Protein AF-A0A1I2CMH6-F1 (afdb_monomer)

Foldseek 3Di:
DDDDDPDDPPPDLVVQVVQLLVQLLVQFCLPPVVPFLLVLCVLCDQVNLQLLCVLLVHHRDDPVRSVVCNVVSHDPDPSSVVLSVLSSLQSLCVHLVSLCVQLVHDSVVSVCVSRHVVDDDDPSSVQSSVQSSLLSSCVVSVFCADPSSARPFWWWKWWWAWKWAAQELPGDIDIDTDTRDTHTDGSVLRRQLVVCSVVSNSVSNQQSVQQCCFCVPVNGPTDDPRHGMDHSGTPHIHTHD

Secondary structure (DSSP, 8-state):
------------HHHHHHHHHHHHHHT---STTTTSHHHHHHHHHHHHHHHHHHHTTPPPPPHHHHHHHHHTT--SSHHHHHHHHHHHHHHHTTSHHHHHHHHTS-HHHHHHHHH-TTPPPPHHHHHHHHHHHHHHHHHHTT--B-TTSSBSSPPEEEEEEEEEEESSTTSPPEEEEEEEEEEEPPHHHHHHHHHHHHTT-HHHHHHHHHHHHHHHTS--S--BTTBEEEES--SEEEEE-

Sequence (241 aa):
MPQFRKEGVRKDPAVREAAMRDAVRNGVDVGTDYASVRAQLHRLGKDGVRAAAQAAGHTPPSDRTIRRWAQQNRIPHERVAEAAQRADRVTRLGGVEAAAQQAGRSPKTVRDWMSNLDRQMRGDAQSAMDSADTADRRSAAGIPVTSSGTPARGAVLFASGDVNVKGSSSSSAYERYRNVLGHSLDVGTTQRIVEAMEAGDEDAARTAAEEFLSTGYAECEGYGPDFGWHFESLDNFQLIW

Structure (mmCIF, N/CA/C/O backbone):
data_AF-A0A1I2CMH6-F1
#
_entry.id   AF-A0A1I2CMH6-F1
#
loop_
_atom_site.group_PDB
_atom_site.id
_atom_site.type_symbol
_atom_site.label_atom_id
_atom_site.label_alt_id
_atom_site.label_comp_id
_atom_site.label_asym_id
_atom_site.label_entity_id
_atom_site.label_seq_id
_atom_site.pdbx_PDB_ins_code
_atom_site.Cartn_x
_atom_site.Cartn_y
_atom_site.Cartn_z
_atom_site.occupancy
_atom_site.B_iso_or_equiv
_atom_site.auth_seq_id
_atom_site.auth_comp_id
_atom_site.auth_asym_id
_atom_site.auth_atom_id
_atom_site.pdbx_PDB_model_num
ATOM 1 N N . MET A 1 1 ? 38.685 -19.083 -18.880 1.00 32.12 1 MET A N 1
ATOM 2 C CA . MET A 1 1 ? 37.849 -20.299 -18.965 1.00 32.12 1 MET A CA 1
ATOM 3 C C . MET A 1 1 ? 36.390 -19.885 -18.820 1.00 32.12 1 MET A C 1
ATOM 5 O O . MET A 1 1 ? 36.008 -19.549 -17.706 1.00 32.12 1 MET A O 1
ATOM 9 N N . PRO A 1 2 ? 35.584 -19.822 -19.891 1.00 35.25 2 PRO A N 1
ATOM 10 C CA . PRO A 1 2 ? 34.152 -19.604 -19.742 1.00 35.25 2 PRO A CA 1
ATOM 11 C C . PRO A 1 2 ? 33.520 -20.918 -19.273 1.00 35.25 2 PRO A C 1
ATOM 13 O O . PRO A 1 2 ? 33.635 -21.943 -19.943 1.00 35.25 2 PRO A O 1
ATOM 16 N N . GLN A 1 3 ? 32.906 -20.907 -18.093 1.00 38.00 3 GLN A N 1
ATOM 17 C CA . GLN A 1 3 ? 32.128 -22.039 -17.607 1.00 38.00 3 GLN A CA 1
ATOM 18 C C . GLN A 1 3 ? 30.858 -22.151 -18.458 1.00 38.00 3 GLN A C 1
ATOM 20 O O . GLN A 1 3 ? 29.925 -21.367 -18.303 1.00 38.00 3 GLN A O 1
ATOM 25 N N . PHE A 1 4 ? 30.832 -23.123 -19.369 1.00 40.66 4 PHE A N 1
ATOM 26 C CA . PHE A 1 4 ? 29.601 -23.594 -19.993 1.00 40.66 4 PHE A CA 1
ATOM 27 C C . PHE A 1 4 ? 28.702 -24.163 -18.891 1.00 40.66 4 PHE A C 1
ATOM 29 O O . PHE A 1 4 ? 29.006 -25.206 -18.306 1.00 40.66 4 PHE A O 1
ATOM 36 N N . ARG A 1 5 ? 27.612 -23.465 -18.563 1.00 49.12 5 ARG A N 1
ATOM 37 C CA . ARG A 1 5 ? 26.559 -24.039 -17.723 1.00 49.12 5 ARG A CA 1
ATOM 38 C C . ARG A 1 5 ? 25.755 -25.012 -18.588 1.00 49.12 5 ARG A C 1
ATOM 40 O O . ARG A 1 5 ? 25.400 -24.684 -19.715 1.00 49.12 5 ARG A O 1
ATOM 47 N N . LYS A 1 6 ? 25.529 -26.214 -18.047 1.00 40.09 6 LYS A N 1
ATOM 48 C CA . LYS A 1 6 ? 24.709 -27.284 -18.633 1.00 40.09 6 LYS A CA 1
ATOM 49 C C . LYS A 1 6 ? 23.357 -26.728 -19.084 1.00 40.09 6 LYS A C 1
ATOM 51 O O . LYS A 1 6 ? 22.776 -25.933 -18.346 1.00 40.09 6 LYS A O 1
ATOM 56 N N . GLU A 1 7 ? 22.884 -27.179 -20.250 1.00 39.66 7 GLU A N 1
ATOM 57 C CA . GLU A 1 7 ? 21.521 -26.950 -20.741 1.00 39.66 7 GLU A CA 1
ATOM 58 C C . GLU A 1 7 ? 20.533 -27.085 -19.581 1.00 39.66 7 GLU A C 1
ATOM 60 O O . GLU A 1 7 ? 20.483 -28.112 -18.897 1.00 39.66 7 GLU A O 1
ATOM 65 N N . GLY A 1 8 ? 19.822 -25.993 -19.303 1.00 44.44 8 GLY A N 1
ATOM 66 C CA . GLY A 1 8 ? 18.857 -25.943 -18.222 1.00 44.44 8 GLY A CA 1
ATOM 67 C C . GLY A 1 8 ? 17.814 -27.026 -18.440 1.00 44.44 8 GLY A C 1
ATOM 68 O O . GLY A 1 8 ? 17.200 -27.099 -19.504 1.00 44.44 8 GLY A O 1
ATOM 69 N N . VAL A 1 9 ? 17.601 -27.861 -17.422 1.00 48.00 9 VAL A N 1
ATOM 70 C CA . VAL A 1 9 ? 16.377 -28.653 -17.299 1.00 48.00 9 VAL A CA 1
ATOM 71 C C . VAL A 1 9 ? 15.224 -27.694 -17.578 1.00 48.00 9 VAL A C 1
ATOM 73 O O . VAL A 1 9 ? 15.043 -26.741 -16.817 1.00 48.00 9 VAL A O 1
ATOM 76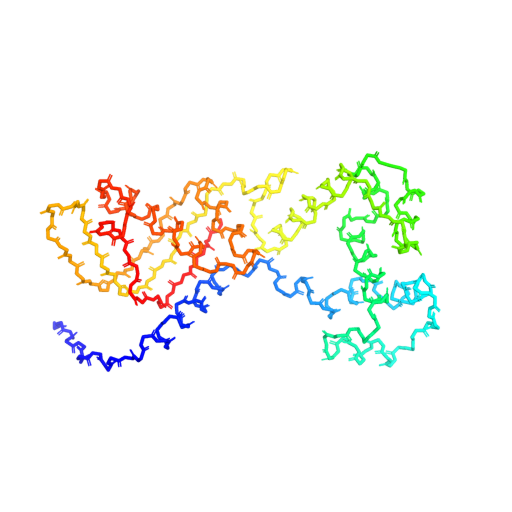 N N . ARG A 1 10 ? 14.508 -27.891 -18.694 1.00 52.12 10 ARG A N 1
ATOM 77 C CA . ARG A 1 10 ? 13.313 -27.114 -19.034 1.00 52.12 10 ARG A CA 1
ATOM 78 C C . ARG A 1 10 ? 12.319 -27.317 -17.896 1.00 52.12 10 ARG A C 1
ATOM 80 O O . ARG A 1 10 ? 11.619 -28.324 -17.853 1.00 52.12 10 ARG A O 1
ATOM 87 N N . LYS A 1 11 ? 12.334 -26.402 -16.926 1.00 58.81 11 LYS A N 1
ATOM 88 C CA . LYS A 1 11 ? 11.331 -26.348 -15.869 1.00 58.81 11 LYS A CA 1
ATOM 89 C C . LYS A 1 11 ? 9.982 -26.148 -16.547 1.00 58.81 11 LYS A C 1
ATOM 91 O O . LYS A 1 11 ? 9.892 -25.386 -17.511 1.00 58.81 11 LYS A O 1
ATOM 96 N N . ASP A 1 12 ? 8.978 -26.851 -16.040 1.00 79.56 12 ASP A N 1
ATOM 97 C CA . ASP A 1 12 ? 7.583 -26.682 -16.434 1.00 79.56 12 ASP A CA 1
ATOM 98 C C . ASP A 1 12 ? 7.244 -25.175 -16.498 1.00 79.56 12 ASP A C 1
ATOM 100 O O . ASP A 1 12 ? 7.575 -24.456 -15.544 1.00 79.56 12 ASP A O 1
ATOM 104 N N . PRO A 1 13 ? 6.653 -24.677 -17.602 1.00 78.12 13 PRO A N 1
ATOM 105 C CA . PRO A 1 13 ? 6.250 -23.279 -17.740 1.00 78.12 13 PRO A CA 1
ATOM 106 C C . PRO A 1 13 ? 5.491 -22.745 -16.521 1.00 78.12 13 PRO A C 1
ATOM 108 O O . PRO A 1 13 ? 5.798 -21.649 -16.058 1.00 78.12 13 PRO A O 1
ATOM 111 N N . ALA A 1 14 ? 4.601 -23.547 -15.928 1.00 81.88 14 ALA A N 1
ATOM 112 C CA . ALA A 1 14 ? 3.835 -23.147 -14.749 1.00 81.88 14 ALA A CA 1
ATOM 113 C C . ALA A 1 14 ? 4.728 -22.923 -13.515 1.00 81.88 14 ALA A C 1
ATOM 115 O O . ALA A 1 14 ? 4.502 -22.014 -12.718 1.00 81.88 14 ALA A O 1
ATOM 116 N N . VAL A 1 15 ? 5.786 -23.726 -13.366 1.00 80.50 15 VAL A N 1
ATOM 117 C CA . VAL A 1 15 ? 6.762 -23.583 -12.274 1.00 80.50 15 VAL A CA 1
ATOM 118 C C . VAL A 1 15 ? 7.644 -22.352 -12.485 1.00 80.50 15 VAL A C 1
ATOM 120 O O . VAL A 1 15 ? 8.011 -21.693 -11.513 1.00 80.50 15 VAL A O 1
ATOM 123 N N . ARG A 1 16 ? 7.988 -22.019 -13.738 1.00 79.81 16 ARG A N 1
ATOM 124 C CA . ARG A 1 16 ? 8.736 -20.788 -14.060 1.00 79.81 16 ARG A CA 1
ATOM 125 C C . ARG A 1 16 ? 7.894 -19.545 -13.786 1.00 79.81 16 ARG A C 1
ATOM 127 O O . ARG A 1 16 ? 8.393 -18.617 -13.160 1.00 79.81 16 ARG A O 1
ATOM 134 N N . GLU A 1 17 ? 6.629 -19.559 -14.199 1.00 82.31 17 GLU A N 1
ATOM 135 C CA . GLU A 1 17 ? 5.685 -18.464 -13.965 1.00 82.31 17 GLU A CA 1
ATOM 136 C C . GLU A 1 17 ? 5.470 -18.220 -12.465 1.00 82.31 17 GLU A C 1
ATOM 138 O O . GLU A 1 17 ? 5.575 -17.084 -12.007 1.00 82.31 17 GLU A O 1
ATOM 143 N N . ALA A 1 18 ? 5.269 -19.284 -11.678 1.00 83.69 18 ALA A N 1
ATOM 144 C CA . ALA A 1 18 ? 5.140 -19.183 -10.225 1.00 83.69 18 ALA A CA 1
ATOM 145 C C . ALA A 1 18 ? 6.406 -18.619 -9.555 1.00 83.69 18 ALA A C 1
ATOM 147 O O . ALA A 1 18 ? 6.312 -17.739 -8.705 1.00 83.69 18 ALA A O 1
ATOM 148 N N . ALA A 1 19 ? 7.594 -19.080 -9.962 1.00 83.19 19 ALA A N 1
ATOM 149 C CA . ALA A 1 19 ? 8.856 -18.575 -9.421 1.00 83.19 19 ALA A CA 1
ATOM 150 C C . ALA A 1 19 ? 9.095 -17.096 -9.766 1.00 83.19 19 ALA A C 1
ATOM 152 O O . ALA A 1 19 ? 9.589 -16.340 -8.933 1.00 83.19 19 ALA A O 1
ATOM 153 N N . MET A 1 20 ? 8.721 -16.679 -10.978 1.00 83.94 20 MET A N 1
ATOM 154 C CA . MET A 1 20 ? 8.815 -15.285 -11.403 1.00 83.94 20 MET A CA 1
ATOM 155 C C . MET A 1 20 ? 7.900 -14.383 -10.570 1.00 83.94 20 MET A C 1
ATOM 157 O O . MET A 1 20 ? 8.340 -13.345 -10.081 1.00 83.94 20 MET A O 1
ATOM 161 N N . ARG A 1 21 ? 6.656 -14.816 -10.364 1.00 84.25 21 ARG A N 1
ATOM 162 C CA . ARG A 1 21 ? 5.673 -14.174 -9.487 1.00 84.25 21 ARG A CA 1
ATOM 163 C C . ARG A 1 21 ? 6.197 -13.993 -8.057 1.00 84.25 21 ARG A C 1
ATOM 165 O O . ARG A 1 21 ? 6.246 -12.874 -7.546 1.00 84.25 21 ARG A O 1
ATOM 172 N N . ASP A 1 22 ? 6.735 -15.058 -7.464 1.00 84.25 22 ASP A N 1
ATOM 173 C CA . ASP A 1 22 ? 7.340 -15.005 -6.128 1.00 84.25 22 ASP A CA 1
ATOM 174 C C . ASP A 1 22 ? 8.559 -14.064 -6.057 1.00 84.25 22 ASP A C 1
ATOM 176 O O . ASP A 1 22 ? 8.741 -13.360 -5.061 1.00 84.25 22 ASP A O 1
ATOM 180 N N . ALA A 1 23 ? 9.405 -14.016 -7.092 1.00 81.50 23 ALA A N 1
ATOM 181 C CA . ALA A 1 23 ? 10.557 -13.113 -7.127 1.00 81.50 23 ALA A CA 1
ATOM 182 C C . ALA A 1 23 ? 10.129 -11.637 -7.144 1.00 81.50 23 ALA A C 1
ATOM 184 O O . ALA A 1 23 ? 10.691 -10.837 -6.396 1.00 81.50 23 ALA A O 1
A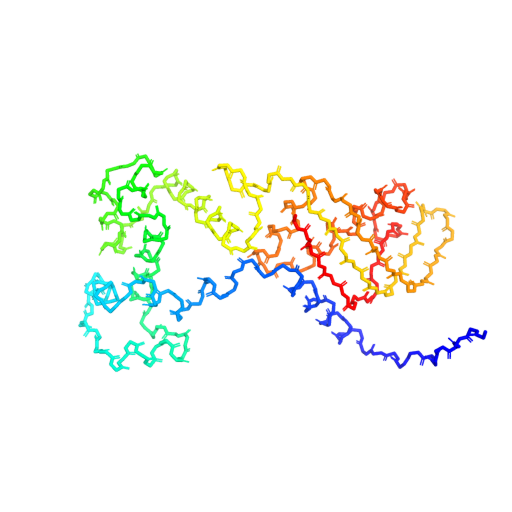TOM 185 N N . VAL A 1 24 ? 9.107 -11.292 -7.937 1.00 82.06 24 VAL A N 1
ATOM 186 C CA . VAL A 1 24 ? 8.511 -9.948 -7.947 1.00 82.06 24 VAL A CA 1
ATOM 187 C C . VAL A 1 24 ? 7.929 -9.618 -6.574 1.00 82.06 24 VAL A C 1
ATOM 189 O O . VAL A 1 24 ? 8.309 -8.598 -6.000 1.00 82.06 24 VAL A O 1
ATOM 192 N N . ARG A 1 25 ? 7.107 -10.519 -6.007 1.00 81.50 25 ARG A N 1
ATOM 193 C CA . ARG A 1 25 ? 6.471 -10.369 -4.684 1.00 81.50 25 ARG A CA 1
ATOM 194 C C . ARG A 1 25 ? 7.465 -9.983 -3.587 1.00 81.50 25 ARG A C 1
ATOM 196 O O . ARG A 1 25 ? 7.189 -9.104 -2.778 1.00 81.50 25 ARG A O 1
ATOM 203 N N . ASN A 1 26 ? 8.621 -10.638 -3.560 1.00 75.31 26 ASN A N 1
ATOM 204 C CA . ASN A 1 26 ? 9.636 -10.423 -2.527 1.00 75.31 26 ASN A CA 1
ATOM 205 C C . ASN A 1 26 ? 10.450 -9.129 -2.718 1.00 75.31 26 ASN A C 1
ATOM 207 O O . ASN A 1 26 ? 11.150 -8.711 -1.797 1.00 75.31 26 ASN A O 1
ATOM 211 N N . GLY A 1 27 ? 10.388 -8.503 -3.896 1.00 64.44 27 GLY A N 1
ATOM 212 C CA . GLY A 1 27 ? 11.212 -7.347 -4.254 1.00 64.44 27 GLY A CA 1
ATOM 213 C C . GLY A 1 27 ? 10.798 -6.021 -3.631 1.00 64.44 27 GLY A C 1
ATOM 214 O O . GLY A 1 27 ? 11.595 -5.080 -3.612 1.00 64.44 27 GLY A O 1
ATOM 215 N N . VAL A 1 28 ? 9.568 -5.953 -3.119 1.00 64.25 28 VAL A N 1
ATOM 216 C CA . VAL A 1 28 ? 9.033 -4.834 -2.341 1.00 64.25 28 VAL A CA 1
ATOM 217 C C . VAL A 1 28 ? 8.092 -5.417 -1.286 1.00 64.25 28 VAL A C 1
ATOM 219 O O . VAL A 1 28 ? 6.929 -5.687 -1.575 1.00 64.25 28 VAL A O 1
ATOM 222 N N . ASP A 1 29 ? 8.562 -5.619 -0.053 1.00 65.19 29 ASP A N 1
ATOM 223 C CA . ASP A 1 29 ? 7.649 -5.936 1.053 1.00 65.19 29 ASP A CA 1
ATOM 224 C C . ASP A 1 29 ? 6.931 -4.651 1.474 1.00 65.19 29 ASP A C 1
ATOM 226 O O . ASP A 1 29 ? 7.369 -3.923 2.363 1.00 65.19 29 ASP A O 1
ATOM 230 N N . VAL A 1 30 ? 5.818 -4.347 0.800 1.00 59.25 30 VAL A N 1
ATOM 231 C CA . VAL A 1 30 ? 4.994 -3.149 1.052 1.00 59.25 30 VAL A CA 1
ATOM 232 C C . VAL A 1 30 ? 4.205 -3.232 2.374 1.00 59.25 30 VAL A C 1
ATOM 234 O O . VAL A 1 30 ? 3.195 -2.552 2.564 1.00 59.25 30 VAL A O 1
ATOM 237 N N . GLY A 1 31 ? 4.645 -4.078 3.311 1.00 52.91 31 GLY A N 1
ATOM 238 C CA . GLY A 1 31 ? 4.050 -4.227 4.630 1.00 52.91 31 GLY A CA 1
ATOM 239 C C . GLY A 1 31 ? 3.037 -5.363 4.707 1.00 52.91 31 GLY A C 1
ATOM 240 O O . GLY A 1 31 ? 1.965 -5.198 5.295 1.00 52.91 31 GLY A O 1
ATOM 241 N N . THR A 1 32 ? 3.363 -6.543 4.179 1.00 56.69 32 THR A N 1
ATOM 242 C CA . THR A 1 32 ? 2.535 -7.741 4.421 1.00 56.69 32 THR A CA 1
ATOM 243 C C . THR A 1 32 ? 2.385 -8.017 5.927 1.00 56.69 32 THR A C 1
ATOM 245 O O . THR A 1 32 ? 1.278 -8.259 6.419 1.00 56.69 32 THR A O 1
ATOM 248 N N . ASP A 1 33 ? 3.461 -7.823 6.696 1.00 56.22 33 ASP A N 1
ATOM 249 C CA . ASP A 1 33 ? 3.445 -7.849 8.163 1.00 56.22 33 ASP A CA 1
ATOM 250 C C . ASP A 1 33 ? 2.626 -6.703 8.777 1.00 56.22 33 ASP A C 1
ATOM 252 O O . ASP A 1 33 ? 1.961 -6.890 9.803 1.00 56.22 33 ASP A O 1
ATOM 256 N N . TYR A 1 34 ? 2.607 -5.533 8.132 1.00 62.69 34 TYR A N 1
ATOM 257 C CA . TYR A 1 34 ? 1.842 -4.363 8.565 1.00 62.69 34 TYR A CA 1
ATOM 258 C C . TYR A 1 34 ? 0.325 -4.624 8.509 1.00 62.69 34 TYR A C 1
ATOM 260 O O . TYR A 1 34 ?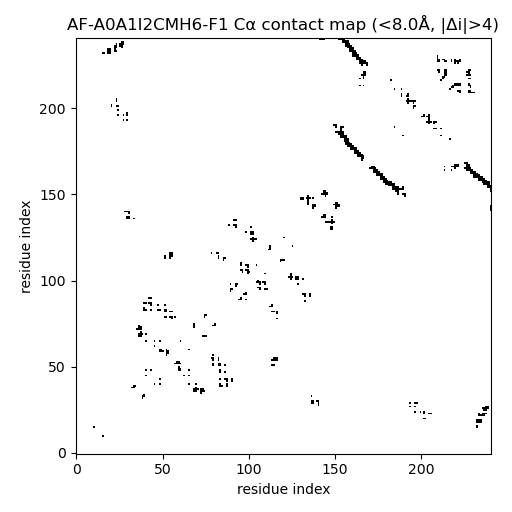 -0.406 -4.144 9.383 1.00 62.69 34 TYR A O 1
ATOM 268 N N . ALA A 1 35 ? -0.136 -5.438 7.553 1.00 67.75 35 ALA A N 1
ATOM 269 C CA . ALA A 1 35 ? -1.531 -5.858 7.396 1.00 67.75 35 ALA A CA 1
ATOM 270 C C . ALA A 1 35 ? -1.920 -7.103 8.222 1.00 67.75 35 ALA A C 1
ATOM 272 O O . ALA A 1 35 ? -3.098 -7.460 8.277 1.00 67.75 35 ALA A O 1
ATOM 273 N N . SER A 1 36 ? -0.964 -7.770 8.880 1.00 82.38 36 SER A N 1
ATOM 274 C CA . SER A 1 36 ? -1.254 -8.978 9.657 1.00 82.38 36 SER A CA 1
ATOM 275 C C . SER A 1 36 ? -2.178 -8.691 10.851 1.00 82.38 36 SER A C 1
ATOM 277 O O . SER A 1 36 ? -2.032 -7.690 11.560 1.00 82.38 36 SER A O 1
ATOM 279 N N . VAL A 1 37 ? -3.093 -9.622 11.146 1.00 87.25 37 VAL A N 1
ATOM 280 C CA . VAL A 1 37 ? -3.939 -9.570 12.352 1.00 87.25 37 VAL A CA 1
ATOM 281 C C . VAL A 1 37 ? -3.068 -9.507 13.604 1.00 87.25 37 VAL A C 1
ATOM 283 O O . VAL A 1 37 ? -3.393 -8.822 14.569 1.00 87.25 37 VAL A O 1
ATOM 286 N N . ARG A 1 38 ? -1.920 -10.186 13.610 1.00 90.44 38 ARG A N 1
ATOM 287 C CA . ARG A 1 38 ? -0.970 -10.101 14.719 1.00 90.44 38 ARG A CA 1
ATOM 288 C C . ARG A 1 38 ? -0.472 -8.670 14.953 1.00 90.44 38 ARG A C 1
ATOM 290 O O . ARG A 1 38 ? -0.507 -8.218 16.099 1.00 90.44 38 ARG A O 1
ATOM 297 N N . ALA A 1 39 ? -0.015 -7.974 13.912 1.00 87.06 39 ALA A N 1
ATOM 298 C CA . ALA A 1 39 ? 0.465 -6.596 14.027 1.00 87.06 39 ALA A CA 1
ATOM 299 C C . ALA A 1 39 ? -0.666 -5.635 14.419 1.00 87.06 39 ALA A C 1
ATOM 301 O O . ALA A 1 39 ? -0.485 -4.800 15.306 1.00 87.06 39 ALA A O 1
ATOM 302 N N . GLN A 1 40 ? -1.851 -5.824 13.836 1.00 90.31 40 GLN A N 1
ATOM 303 C CA . GLN A 1 40 ? -3.074 -5.098 14.177 1.00 90.31 40 GLN A CA 1
ATOM 304 C C . GLN A 1 40 ? -3.415 -5.217 15.672 1.00 90.31 40 GLN A C 1
ATOM 306 O O . GLN A 1 40 ? -3.585 -4.216 16.368 1.00 90.31 40 GLN A O 1
ATOM 311 N N . LEU A 1 41 ? -3.478 -6.444 16.201 1.00 92.38 41 LEU A N 1
ATOM 312 C CA . LEU A 1 41 ? -3.774 -6.690 17.616 1.00 92.38 41 LEU A CA 1
ATOM 313 C C . LEU A 1 41 ? -2.681 -6.126 18.537 1.00 92.38 41 LEU A C 1
ATOM 315 O O . LEU A 1 41 ? -2.983 -5.683 19.645 1.00 92.38 41 LEU A O 1
ATOM 319 N N . HIS A 1 42 ? -1.420 -6.138 18.094 1.00 91.81 42 HIS A N 1
ATOM 320 C CA . HIS A 1 42 ? -0.309 -5.557 18.845 1.00 91.81 42 HIS A CA 1
ATOM 321 C C . HIS A 1 42 ? -0.422 -4.029 18.946 1.00 91.81 42 HIS A C 1
ATOM 323 O O . HIS A 1 42 ? -0.309 -3.494 20.047 1.00 91.81 42 HIS A O 1
ATOM 329 N N . ARG A 1 43 ? -0.694 -3.333 17.833 1.00 91.25 43 ARG A N 1
ATOM 330 C CA . ARG A 1 43 ? -0.864 -1.867 17.796 1.00 91.25 43 ARG A CA 1
ATOM 331 C C . ARG A 1 43 ? -2.067 -1.388 18.600 1.00 91.25 43 ARG A C 1
ATOM 333 O O . ARG A 1 43 ? -1.958 -0.417 19.340 1.00 91.25 43 ARG A O 1
ATOM 340 N N . LEU A 1 44 ? -3.200 -2.079 18.483 1.00 92.00 44 LEU A N 1
ATOM 341 C CA . LEU A 1 44 ? -4.402 -1.758 19.256 1.00 92.00 44 LEU A CA 1
ATOM 342 C C . LEU A 1 44 ? -4.226 -1.974 20.761 1.00 92.00 44 LEU A C 1
ATOM 344 O O . LEU A 1 44 ? -4.898 -1.328 21.568 1.00 92.00 44 LEU A O 1
ATOM 348 N N . GLY A 1 45 ? -3.381 -2.933 21.139 1.00 94.38 45 GLY A N 1
ATOM 349 C CA . GLY A 1 45 ? -3.307 -3.425 22.503 1.00 94.38 45 GLY A CA 1
ATOM 350 C C . GLY A 1 45 ? -4.595 -4.130 22.949 1.00 94.38 45 GLY A C 1
ATOM 351 O O . GLY A 1 45 ? -5.604 -4.203 22.247 1.00 94.38 45 GLY A O 1
ATOM 352 N N . LYS A 1 46 ? -4.574 -4.680 24.165 1.00 94.69 46 LYS A N 1
ATOM 353 C CA . LYS A 1 46 ? -5.692 -5.485 24.689 1.00 94.69 46 LYS A CA 1
ATOM 354 C C . LYS A 1 46 ? -6.986 -4.681 24.808 1.00 94.69 46 LYS A C 1
ATOM 356 O O . LYS A 1 46 ? -8.051 -5.195 24.476 1.00 94.69 46 LYS A O 1
ATOM 361 N N . ASP A 1 47 ? -6.895 -3.438 25.268 1.00 94.62 47 ASP A N 1
ATOM 362 C CA . ASP A 1 47 ? -8.070 -2.602 25.514 1.00 94.62 47 ASP A CA 1
ATOM 363 C C . ASP A 1 47 ? -8.714 -2.123 24.213 1.00 94.62 47 ASP A C 1
ATOM 365 O O . ASP A 1 47 ? -9.937 -2.167 24.101 1.00 94.62 47 ASP A O 1
ATOM 369 N N . GLY A 1 48 ? -7.916 -1.796 23.190 1.00 93.38 48 GLY A N 1
ATOM 370 C CA . GLY A 1 48 ? -8.432 -1.485 21.856 1.00 93.38 48 GLY A CA 1
ATOM 371 C C . GLY A 1 48 ? -9.191 -2.663 21.241 1.00 93.38 48 GLY A C 1
ATOM 372 O O . GLY A 1 48 ? -10.288 -2.494 20.714 1.00 93.38 48 GLY A O 1
ATOM 373 N N . VAL A 1 49 ? -8.669 -3.885 21.390 1.00 95.12 49 VAL A N 1
ATOM 374 C CA . VAL A 1 49 ? -9.334 -5.106 20.900 1.00 95.12 49 VAL A CA 1
ATOM 375 C C . VAL A 1 49 ? -10.634 -5.390 21.660 1.00 95.12 49 VAL A C 1
ATOM 377 O O . VAL A 1 49 ? -11.629 -5.798 21.060 1.00 95.12 49 VAL A O 1
ATOM 380 N N . ARG A 1 50 ? -10.662 -5.154 22.977 1.00 96.31 50 ARG A N 1
ATOM 381 C CA . ARG A 1 50 ? -11.885 -5.285 23.786 1.00 96.31 50 ARG A CA 1
ATOM 382 C C . ARG A 1 50 ? -12.939 -4.254 23.390 1.00 96.31 50 ARG A C 1
ATOM 384 O O . ARG A 1 50 ? -14.099 -4.629 23.238 1.00 96.31 50 ARG A O 1
ATOM 391 N N . ALA A 1 51 ? -12.538 -3.003 23.170 1.00 93.50 51 ALA A N 1
ATOM 392 C CA . ALA A 1 51 ? -13.429 -1.945 22.705 1.00 93.50 51 ALA A CA 1
ATOM 393 C C . ALA A 1 51 ? -14.004 -2.258 21.312 1.00 93.50 51 ALA A C 1
ATOM 395 O O . ALA A 1 51 ? -15.202 -2.097 21.095 1.00 93.50 51 ALA A O 1
ATOM 396 N N . ALA A 1 52 ? -13.186 -2.787 20.397 1.00 94.00 52 ALA A N 1
ATOM 397 C CA . ALA A 1 52 ? -13.641 -3.235 19.081 1.00 94.00 52 ALA A CA 1
ATOM 398 C C . ALA A 1 52 ? -14.675 -4.371 19.174 1.00 94.00 52 ALA A C 1
ATOM 400 O O . ALA A 1 52 ? -15.693 -4.346 18.485 1.00 94.00 52 ALA A O 1
ATOM 401 N N . ALA A 1 53 ? -14.463 -5.346 20.065 1.00 94.81 53 ALA A N 1
ATOM 402 C CA . ALA A 1 53 ? -15.441 -6.407 20.296 1.00 94.81 53 ALA A CA 1
ATOM 403 C C . ALA A 1 53 ? -16.771 -5.864 20.848 1.00 94.81 53 ALA A C 1
ATOM 405 O O . ALA A 1 53 ? -17.831 -6.276 20.382 1.00 94.81 53 ALA A O 1
ATOM 406 N N . GLN A 1 54 ? -16.722 -4.906 21.780 1.00 93.94 54 GLN A N 1
ATOM 407 C CA . GLN A 1 54 ? -17.920 -4.252 22.321 1.00 93.94 54 GLN A CA 1
ATOM 408 C C . GLN A 1 54 ? -18.675 -3.454 21.256 1.00 93.94 54 GLN A C 1
ATOM 410 O O . GLN A 1 54 ? -19.894 -3.568 21.171 1.00 93.94 54 GLN A O 1
ATOM 415 N N . ALA A 1 55 ? -17.961 -2.693 20.423 1.00 90.62 55 ALA A N 1
ATOM 416 C CA . ALA A 1 55 ? -18.538 -1.968 19.291 1.00 90.62 55 ALA A CA 1
ATOM 417 C C . ALA A 1 55 ? -19.250 -2.906 18.304 1.00 90.62 55 ALA A C 1
ATOM 419 O O . ALA A 1 55 ? -20.311 -2.584 17.778 1.00 90.62 55 ALA A O 1
ATOM 420 N N . ALA A 1 56 ? -18.708 -4.107 18.106 1.00 92.56 56 ALA A N 1
ATOM 421 C CA . ALA A 1 56 ? -19.323 -5.147 17.290 1.00 92.56 56 ALA A CA 1
ATOM 422 C C . ALA A 1 56 ? -20.491 -5.888 17.981 1.00 92.56 56 ALA A C 1
ATOM 424 O O . ALA A 1 56 ? -21.027 -6.831 17.402 1.00 92.56 56 ALA A O 1
ATOM 425 N N . GLY A 1 57 ? -20.879 -5.510 19.206 1.00 92.06 57 GLY A N 1
ATOM 426 C CA . GLY A 1 57 ? -21.956 -6.155 19.968 1.00 92.06 57 GLY A CA 1
ATOM 427 C C . GLY A 1 57 ? -21.566 -7.484 20.625 1.00 92.06 57 GLY A C 1
ATOM 428 O O . GLY A 1 57 ? -22.438 -8.241 21.049 1.00 92.06 57 GLY A O 1
ATOM 429 N N . HIS A 1 58 ? -20.270 -7.787 20.719 1.00 93.00 58 HIS A N 1
ATOM 430 C CA . HIS A 1 58 ? -19.755 -9.015 21.318 1.00 93.00 58 HIS A CA 1
ATOM 431 C C . HIS A 1 58 ? -19.217 -8.796 22.736 1.00 93.00 58 HIS A C 1
ATOM 433 O O . HIS A 1 58 ? -18.758 -7.717 23.116 1.00 93.00 58 HIS A O 1
ATOM 439 N N . THR A 1 59 ? -19.215 -9.868 23.530 1.00 94.25 59 THR A N 1
ATOM 440 C CA . THR A 1 59 ? -18.539 -9.887 24.831 1.00 94.25 59 THR A CA 1
ATOM 441 C C . THR A 1 59 ? -17.029 -9.661 24.649 1.00 94.25 59 THR A C 1
ATOM 443 O O . THR A 1 59 ? -16.426 -10.309 23.787 1.00 94.25 59 THR A O 1
ATOM 446 N N . PRO A 1 60 ? -16.390 -8.797 25.464 1.00 95.31 60 PRO A N 1
ATOM 447 C CA . PRO A 1 60 ? -14.950 -8.571 25.398 1.00 95.31 60 PRO A CA 1
ATOM 448 C C . PRO A 1 60 ? -14.141 -9.878 25.491 1.00 95.31 60 PRO A C 1
ATOM 450 O O . PRO A 1 60 ? -14.352 -10.663 26.420 1.00 95.31 60 PRO A O 1
ATOM 453 N N . PRO A 1 61 ? -13.189 -10.127 24.573 1.00 95.50 61 PRO A N 1
ATOM 454 C CA . PRO A 1 61 ? -12.357 -11.318 24.618 1.00 95.50 61 PRO A CA 1
ATOM 455 C C . PRO A 1 61 ? -11.371 -11.276 25.791 1.00 95.50 61 PRO A C 1
ATOM 457 O O . PRO A 1 61 ? -10.850 -10.228 26.180 1.00 95.50 61 PRO A O 1
ATOM 460 N N . SER A 1 62 ? -11.056 -12.460 26.319 1.00 96.81 62 SER A N 1
ATOM 461 C CA . SER A 1 62 ? -10.001 -12.626 27.321 1.00 96.81 62 SER A CA 1
ATOM 462 C C . SER A 1 62 ? -8.601 -12.455 26.717 1.00 96.81 62 SER A C 1
ATOM 464 O O . SER A 1 62 ? -8.386 -12.684 25.525 1.00 96.81 62 SER A O 1
ATOM 466 N N . ASP A 1 63 ? -7.599 -12.195 27.558 1.00 96.81 63 ASP A N 1
ATOM 467 C CA . ASP A 1 63 ? -6.188 -12.122 27.144 1.00 96.81 63 ASP A CA 1
ATOM 468 C C . ASP A 1 63 ? -5.677 -13.402 26.478 1.00 96.81 63 ASP A C 1
ATOM 470 O O . ASP A 1 63 ? -4.763 -13.367 25.652 1.00 96.81 63 ASP A O 1
ATOM 474 N N . ARG A 1 64 ? -6.225 -14.559 26.866 1.00 97.19 64 ARG A N 1
ATOM 475 C CA . ARG A 1 64 ? -5.895 -15.844 26.241 1.00 97.19 64 ARG A CA 1
ATOM 476 C C . ARG A 1 64 ? -6.470 -15.919 24.829 1.00 97.19 64 ARG A C 1
ATOM 478 O O . ARG A 1 64 ? -5.797 -16.411 23.928 1.00 97.19 64 ARG A O 1
ATOM 485 N N . THR A 1 65 ? -7.687 -15.420 24.644 1.00 96.69 65 THR A N 1
ATOM 486 C CA . THR A 1 65 ? -8.365 -15.370 23.347 1.00 96.69 65 THR A CA 1
ATOM 487 C C . THR A 1 65 ? -7.624 -14.450 22.380 1.00 96.69 65 THR A C 1
ATOM 489 O O . THR A 1 65 ? -7.297 -14.884 21.281 1.00 96.69 65 THR A O 1
ATOM 492 N N . ILE A 1 66 ? -7.261 -13.237 22.814 1.00 95.88 66 ILE A N 1
ATOM 493 C CA . ILE A 1 66 ? -6.507 -12.276 21.990 1.00 95.88 66 ILE A CA 1
ATOM 494 C C . ILE A 1 66 ? -5.158 -12.871 21.559 1.00 95.88 66 ILE A C 1
ATOM 496 O O . ILE A 1 66 ? -4.797 -12.815 20.385 1.00 95.88 66 ILE A O 1
ATOM 500 N N . ARG A 1 67 ? -4.433 -13.520 22.483 1.00 95.81 67 ARG A N 1
ATOM 501 C CA . ARG A 1 67 ? -3.178 -14.219 22.157 1.00 95.81 67 ARG A CA 1
ATOM 502 C C . ARG A 1 67 ? -3.374 -15.330 21.128 1.00 95.81 67 ARG A C 1
ATOM 504 O O . ARG A 1 67 ? -2.567 -15.448 20.213 1.00 95.81 67 ARG A O 1
ATOM 511 N N . ARG A 1 68 ? -4.441 -16.125 21.256 1.00 96.75 68 ARG A N 1
ATOM 512 C CA . ARG A 1 68 ? -4.769 -17.176 20.282 1.00 96.75 68 ARG A CA 1
ATOM 513 C C . ARG A 1 68 ? -5.053 -16.585 18.900 1.00 96.75 68 ARG A C 1
ATOM 515 O O . ARG A 1 68 ? -4.544 -17.117 17.922 1.00 96.75 68 ARG A O 1
ATOM 522 N N . TRP A 1 69 ? -5.814 -15.495 18.815 1.00 96.12 69 TRP A N 1
ATOM 523 C CA . TRP A 1 69 ? -6.095 -14.820 17.542 1.00 96.12 69 TRP A CA 1
ATOM 524 C C . TRP A 1 69 ? -4.822 -14.298 16.875 1.00 96.12 69 TRP A C 1
ATOM 526 O O . TRP A 1 69 ? -4.639 -14.499 15.679 1.00 96.12 69 TRP A O 1
ATOM 536 N N . ALA A 1 70 ? -3.903 -13.715 17.650 1.00 93.62 70 ALA A N 1
ATOM 537 C CA . ALA A 1 70 ? -2.603 -13.277 17.146 1.00 93.62 70 ALA A CA 1
ATOM 538 C C . ALA A 1 70 ? -1.737 -14.449 16.647 1.00 93.62 70 ALA A C 1
ATOM 540 O O . ALA A 1 70 ? -1.098 -14.339 15.607 1.00 93.62 70 ALA A O 1
ATOM 541 N N . GLN A 1 71 ? -1.734 -15.584 17.357 1.00 92.94 71 GLN A N 1
ATOM 542 C CA . GLN A 1 71 ? -1.010 -16.796 16.941 1.00 92.94 71 GLN A CA 1
ATOM 543 C C . GLN A 1 71 ? -1.587 -17.420 15.668 1.00 92.94 71 GLN A C 1
ATOM 545 O O . GLN A 1 71 ? -0.840 -17.913 14.833 1.00 92.94 71 GLN A O 1
ATOM 550 N N . GLN A 1 72 ? -2.911 -17.402 15.527 1.00 92.81 72 GLN A N 1
ATOM 551 C CA . GLN A 1 72 ? -3.618 -17.914 14.351 1.00 92.81 72 GLN A CA 1
ATOM 552 C C . GLN A 1 72 ? -3.682 -16.895 13.207 1.00 92.81 72 GLN A C 1
ATOM 554 O O . GLN A 1 72 ? -4.246 -17.205 12.162 1.00 92.81 72 GLN A O 1
ATOM 559 N N . ASN A 1 73 ? -3.157 -15.683 13.425 1.00 91.69 73 ASN A N 1
ATOM 560 C CA . ASN A 1 73 ? -3.272 -14.535 12.534 1.00 91.69 73 ASN A CA 1
ATOM 561 C C . ASN A 1 73 ? -4.709 -14.317 12.014 1.00 91.69 73 ASN A C 1
ATOM 563 O O . ASN A 1 73 ? -4.924 -14.021 10.842 1.00 91.69 73 ASN A O 1
ATOM 567 N N . ARG A 1 74 ? -5.709 -14.512 12.887 1.00 93.38 74 ARG A N 1
ATOM 568 C CA . ARG A 1 74 ? -7.130 -14.501 12.516 1.00 93.38 74 ARG A CA 1
ATOM 569 C C . ARG A 1 74 ? -8.022 -14.077 13.679 1.00 93.38 74 ARG A C 1
ATOM 571 O O . ARG A 1 74 ? -7.947 -14.654 14.763 1.00 93.38 74 ARG A O 1
ATOM 578 N N . ILE A 1 75 ? -8.942 -13.150 13.411 1.00 92.69 75 ILE A N 1
ATOM 579 C CA . ILE A 1 75 ? -10.102 -12.867 14.267 1.00 92.69 75 ILE A CA 1
ATOM 580 C C . ILE A 1 75 ? -11.297 -13.664 13.706 1.00 92.69 75 ILE A C 1
ATOM 582 O O . ILE A 1 75 ? -11.676 -13.445 12.559 1.00 92.69 75 ILE A O 1
ATOM 586 N N . PRO A 1 76 ? -11.885 -14.619 14.453 1.00 91.31 76 PRO A N 1
ATOM 587 C CA . PRO A 1 76 ? -12.931 -15.500 13.922 1.00 91.31 76 PRO A CA 1
ATOM 588 C C . PRO A 1 76 ? -14.260 -14.810 13.598 1.00 91.31 76 PRO A C 1
ATOM 590 O O . PRO A 1 76 ? -14.996 -15.301 12.749 1.00 91.31 76 PRO A O 1
ATOM 593 N N . HIS A 1 77 ? -14.585 -13.720 14.297 1.00 92.50 77 HIS A N 1
ATOM 594 C CA . HIS A 1 77 ? -15.849 -13.003 14.136 1.00 92.50 77 HIS A CA 1
ATOM 595 C C . HIS A 1 77 ? -15.666 -11.822 13.187 1.00 92.50 77 HIS A C 1
ATOM 597 O O . HIS A 1 77 ? -14.928 -10.895 13.511 1.00 92.50 77 HIS A O 1
ATOM 603 N N . GLU A 1 78 ? -16.367 -11.836 12.056 1.00 90.19 78 GLU A N 1
ATOM 604 C CA . GLU A 1 78 ? -16.223 -10.839 10.988 1.00 90.19 78 GLU A CA 1
ATOM 605 C C . GLU A 1 78 ? -16.472 -9.407 11.476 1.00 90.19 78 GLU A C 1
ATOM 607 O O . GLU A 1 78 ? -15.606 -8.554 11.319 1.00 90.19 78 GLU A O 1
ATOM 612 N N . ARG A 1 79 ? -17.578 -9.158 12.194 1.00 91.69 79 ARG A N 1
ATOM 613 C CA . ARG A 1 79 ? -17.872 -7.822 12.750 1.00 91.69 79 ARG A CA 1
ATOM 614 C C . ARG A 1 79 ? -16.799 -7.338 13.733 1.00 91.69 79 ARG A C 1
ATOM 616 O O . ARG A 1 79 ? -16.494 -6.152 13.779 1.00 91.69 79 ARG A O 1
ATOM 623 N N . VAL A 1 80 ? -16.203 -8.245 14.514 1.00 94.00 80 VAL A N 1
ATOM 624 C CA . VAL A 1 80 ? -15.098 -7.902 15.431 1.00 94.00 80 VAL A CA 1
ATOM 625 C C . VAL A 1 80 ? -13.821 -7.613 14.646 1.00 94.00 80 VAL A C 1
ATOM 627 O O . VAL A 1 80 ? -13.092 -6.690 14.998 1.00 94.00 80 VAL A O 1
ATOM 630 N N . ALA A 1 81 ? -13.551 -8.385 13.591 1.00 91.69 81 ALA A N 1
ATOM 631 C CA . ALA A 1 81 ? -12.410 -8.170 12.711 1.00 91.69 81 ALA A CA 1
ATOM 632 C C . ALA A 1 81 ? -12.502 -6.802 12.023 1.00 91.69 81 ALA A C 1
ATOM 634 O O . ALA A 1 81 ? -11.537 -6.043 12.054 1.00 91.69 81 ALA A O 1
ATOM 635 N N . GLU A 1 82 ? -13.681 -6.455 11.505 1.00 90.31 82 GLU A N 1
ATOM 636 C CA . GLU A 1 82 ? -13.959 -5.159 10.889 1.00 90.31 82 GLU A CA 1
ATOM 637 C C . GLU A 1 82 ? -13.816 -4.007 11.896 1.00 90.31 82 GLU A C 1
ATOM 639 O O . GLU A 1 82 ? -13.100 -3.040 11.634 1.00 90.31 82 GLU A O 1
ATOM 644 N N . ALA A 1 83 ? -14.427 -4.115 13.083 1.00 92.25 83 ALA A N 1
ATOM 645 C CA . ALA A 1 83 ? -14.302 -3.095 14.128 1.00 92.25 83 ALA A CA 1
ATOM 646 C C . ALA A 1 83 ? -12.840 -2.894 14.552 1.00 92.25 83 ALA A C 1
ATOM 648 O O . ALA A 1 83 ? -12.371 -1.761 14.687 1.00 92.25 83 ALA A O 1
ATOM 649 N N . ALA A 1 84 ? -12.091 -3.988 14.711 1.00 92.50 84 ALA A N 1
ATOM 650 C CA . ALA A 1 84 ? -10.669 -3.926 15.007 1.00 92.50 84 ALA A CA 1
ATOM 651 C C . ALA A 1 84 ? -9.890 -3.301 13.843 1.00 92.50 84 ALA A C 1
ATOM 653 O O . ALA A 1 84 ? -8.913 -2.597 14.072 1.00 92.50 84 ALA A O 1
ATOM 654 N N . GLN A 1 85 ? -10.276 -3.542 12.588 1.00 89.38 85 GLN A N 1
ATOM 655 C CA . GLN A 1 85 ? -9.585 -2.984 11.423 1.00 89.38 85 GLN A CA 1
ATOM 656 C C . GLN A 1 85 ? -9.793 -1.473 11.344 1.00 89.38 85 GLN A C 1
ATOM 658 O O . GLN A 1 85 ? -8.827 -0.728 11.178 1.00 89.38 85 GLN A O 1
ATOM 663 N N . ARG A 1 86 ? -11.033 -1.008 11.544 1.00 89.81 86 ARG A N 1
ATOM 664 C CA . ARG A 1 86 ? -11.360 0.422 11.621 1.00 89.81 86 ARG A CA 1
ATOM 665 C C . ARG A 1 86 ? -10.605 1.100 12.766 1.00 89.81 86 ARG A C 1
ATOM 667 O O . ARG A 1 86 ? -10.056 2.183 12.578 1.00 89.81 86 ARG A O 1
ATOM 674 N N . ALA A 1 87 ? -10.548 0.457 13.932 1.00 91.38 87 ALA A N 1
ATOM 675 C CA . ALA A 1 87 ? -9.831 0.991 15.081 1.00 91.38 87 ALA A CA 1
ATOM 676 C C . ALA A 1 87 ? -8.315 1.067 14.840 1.00 91.38 87 ALA A C 1
ATOM 678 O O . ALA A 1 87 ? -7.714 2.105 15.104 1.00 91.38 87 ALA A O 1
ATOM 679 N N . ASP A 1 88 ? -7.705 0.007 14.299 1.00 90.44 88 ASP A N 1
ATOM 680 C CA . ASP A 1 88 ? -6.260 -0.039 14.039 1.00 90.44 88 ASP A CA 1
ATOM 681 C C . ASP A 1 88 ? -5.860 1.005 13.001 1.00 90.44 88 ASP A C 1
ATOM 683 O O . ASP A 1 88 ? -4.873 1.710 13.177 1.00 90.44 88 ASP A O 1
ATOM 687 N N . ARG A 1 89 ? -6.683 1.181 11.966 1.00 87.00 89 ARG A N 1
ATOM 688 C CA . ARG A 1 89 ? -6.502 2.232 10.968 1.00 87.00 89 ARG A CA 1
ATOM 689 C C . ARG A 1 89 ? -6.467 3.628 11.590 1.00 87.00 89 ARG A C 1
ATOM 691 O O . ARG A 1 89 ? -5.577 4.410 11.281 1.00 87.00 89 ARG A O 1
ATOM 698 N N . VAL A 1 90 ? -7.400 3.946 12.489 1.00 90.31 90 VAL A N 1
ATOM 699 C CA . VAL A 1 90 ? -7.393 5.240 13.193 1.00 90.31 90 VAL A CA 1
ATOM 700 C C . VAL A 1 90 ? -6.168 5.371 14.099 1.00 90.31 90 VAL A C 1
ATOM 702 O O . VAL A 1 90 ? -5.562 6.437 14.137 1.00 90.31 90 VAL A O 1
ATOM 705 N N . THR A 1 91 ? -5.767 4.305 14.796 1.00 90.50 91 THR A N 1
ATOM 706 C CA . THR A 1 91 ? -4.546 4.301 15.617 1.00 90.50 91 THR A CA 1
ATOM 707 C C . THR A 1 91 ? -3.294 4.575 14.780 1.00 90.50 91 THR A C 1
ATOM 709 O O . THR A 1 91 ? -2.460 5.376 15.195 1.00 90.50 91 THR A O 1
ATOM 712 N N . ARG A 1 92 ? -3.180 3.968 13.592 1.00 85.31 92 ARG A N 1
ATOM 713 C CA . ARG A 1 92 ? -2.053 4.159 12.660 1.00 85.31 92 ARG A CA 1
ATOM 714 C C . ARG A 1 92 ? -1.961 5.588 12.144 1.00 85.31 92 ARG A C 1
ATOM 716 O O . ARG A 1 92 ? -0.882 6.157 12.124 1.00 85.31 92 ARG A O 1
ATOM 723 N N . LEU A 1 93 ? -3.103 6.216 11.874 1.00 86.50 93 LEU A N 1
ATOM 724 C CA . LEU A 1 93 ? -3.176 7.627 11.487 1.00 86.50 93 LEU A CA 1
ATOM 725 C C . LEU A 1 93 ? -2.854 8.616 12.628 1.00 86.50 93 LEU A C 1
ATOM 727 O O . LEU A 1 93 ? -3.073 9.811 12.466 1.00 86.50 93 LEU A O 1
ATOM 731 N N . GLY A 1 94 ? -2.366 8.156 13.786 1.00 88.06 94 GLY A N 1
ATOM 732 C CA . GLY A 1 94 ? -2.049 9.011 14.936 1.00 88.06 94 GLY A CA 1
ATOM 733 C C . GLY A 1 94 ? -3.220 9.222 15.901 1.00 88.06 94 GLY A C 1
ATOM 734 O O . GLY A 1 94 ? -3.170 10.099 16.763 1.00 88.06 94 GLY A O 1
ATOM 735 N N . GLY A 1 95 ? -4.279 8.418 15.783 1.00 91.75 95 GLY A N 1
ATOM 736 C CA . GLY A 1 95 ? -5.454 8.456 16.646 1.00 91.75 95 GLY A CA 1
ATOM 737 C C . GLY A 1 95 ? -6.597 9.318 16.106 1.00 91.75 95 GLY A C 1
ATOM 738 O O . GLY A 1 95 ? -6.571 9.835 14.991 1.00 91.75 95 GLY A O 1
ATOM 739 N N . VAL A 1 96 ? -7.648 9.458 16.919 1.00 93.69 96 VAL A N 1
ATOM 740 C CA . VAL A 1 96 ? -8.935 10.045 16.499 1.00 93.69 96 VAL A CA 1
ATOM 741 C C . VAL A 1 96 ? -8.798 11.483 15.995 1.00 93.69 96 VAL A C 1
ATOM 743 O O . VAL A 1 96 ? -9.436 11.831 15.008 1.00 93.69 96 VAL A O 1
ATOM 746 N N . GLU A 1 97 ? -8.002 12.318 16.664 1.00 94.50 97 GLU A N 1
ATOM 747 C CA . GLU A 1 97 ? -7.852 13.736 16.304 1.00 94.50 97 GLU A CA 1
ATOM 748 C C . GLU A 1 97 ? -7.149 13.899 14.949 1.00 94.50 97 GLU A C 1
ATOM 750 O O . GLU A 1 97 ? -7.642 14.607 14.073 1.00 94.50 97 GLU A O 1
ATOM 755 N N . ALA A 1 98 ? -6.050 13.174 14.737 1.00 90.75 98 ALA A N 1
ATOM 756 C CA . ALA A 1 98 ? -5.310 13.200 13.479 1.00 90.75 98 ALA A CA 1
ATOM 757 C C . ALA A 1 98 ? -6.133 12.605 12.323 1.00 90.75 98 ALA A C 1
ATOM 759 O O . ALA A 1 98 ? -6.234 13.209 11.255 1.00 90.75 98 ALA A O 1
ATOM 760 N N . ALA A 1 99 ? -6.830 11.486 12.556 1.00 90.81 99 ALA A N 1
ATOM 761 C CA . ALA A 1 99 ? -7.752 10.916 11.576 1.00 90.81 99 ALA A CA 1
ATOM 762 C C . ALA A 1 99 ? -8.907 11.875 11.232 1.00 90.81 99 ALA A C 1
ATOM 764 O O . ALA A 1 99 ? -9.325 11.958 10.078 1.00 90.81 99 ALA A O 1
ATOM 765 N N . ALA A 1 100 ? -9.416 12.628 12.212 1.00 92.75 100 ALA A N 1
ATOM 766 C CA . ALA A 1 100 ? -10.460 13.625 11.995 1.00 92.75 100 ALA A CA 1
ATOM 767 C C . ALA A 1 100 ? -9.960 14.799 11.145 1.00 92.75 100 ALA A C 1
ATOM 769 O O . ALA A 1 100 ? -10.656 15.214 10.216 1.00 92.75 100 ALA A O 1
ATOM 770 N N . GLN A 1 101 ? -8.743 15.281 11.411 1.00 91.38 101 GLN A N 1
ATOM 771 C CA . GLN A 1 101 ? -8.088 16.305 10.601 1.00 91.38 101 GLN A CA 1
ATOM 772 C C . GLN A 1 101 ? -7.897 15.830 9.155 1.00 91.38 101 GLN A C 1
ATOM 774 O O . GLN A 1 101 ? -8.286 16.539 8.229 1.00 91.38 101 GLN A O 1
ATOM 779 N N . GLN A 1 102 ? -7.386 14.611 8.964 1.00 88.06 102 GLN A N 1
ATOM 780 C CA . GLN A 1 102 ? -7.154 14.026 7.642 1.00 88.06 102 GLN A CA 1
ATOM 781 C C . GLN A 1 102 ? -8.454 13.835 6.851 1.00 88.06 102 GLN A C 1
ATOM 783 O O . GLN A 1 102 ? -8.517 14.124 5.659 1.00 88.06 102 GLN A O 1
ATOM 788 N N . ALA A 1 103 ? -9.514 13.373 7.516 1.00 88.62 103 ALA A N 1
ATOM 789 C CA . ALA A 1 103 ? -10.820 13.161 6.899 1.00 88.62 103 ALA A CA 1
ATOM 790 C C . ALA A 1 103 ? -11.623 14.462 6.696 1.00 88.62 103 ALA A C 1
ATOM 792 O O . ALA A 1 103 ? -12.703 14.424 6.100 1.00 88.62 103 ALA A O 1
ATOM 793 N N . GLY A 1 104 ? -11.170 15.599 7.241 1.00 89.81 104 GLY A N 1
ATOM 794 C CA . GLY A 1 104 ? -11.941 16.843 7.266 1.00 89.81 104 GLY A CA 1
ATOM 795 C C . GLY A 1 104 ? -13.267 16.687 8.022 1.00 89.81 104 GLY A C 1
ATOM 796 O O . GLY A 1 104 ? -14.326 17.102 7.539 1.00 89.81 104 GLY A O 1
ATOM 797 N N . ARG A 1 105 ? -13.242 16.006 9.174 1.00 94.50 105 ARG A N 1
ATOM 798 C CA . ARG A 1 105 ? -14.417 15.695 10.008 1.00 94.50 105 ARG A CA 1
ATOM 799 C C . ARG A 1 105 ? -14.168 16.004 11.477 1.00 94.50 105 ARG A C 1
ATOM 801 O O . ARG A 1 105 ? -13.076 16.365 11.886 1.00 94.50 105 ARG A O 1
ATOM 808 N N . SER A 1 106 ? -15.217 15.853 12.287 1.00 94.81 106 SER A N 1
ATOM 809 C CA . SER A 1 106 ? -15.092 15.968 13.739 1.00 94.81 106 SER A CA 1
ATOM 810 C C . SER A 1 106 ? -14.559 14.668 14.366 1.00 94.81 106 SER A C 1
ATOM 812 O O . SER A 1 106 ? -14.924 13.579 13.906 1.00 94.81 106 SER A O 1
ATOM 814 N N . PRO A 1 107 ? -13.816 14.741 15.486 1.00 95.19 107 PRO A N 1
ATOM 815 C CA . PRO A 1 107 ? -13.412 13.568 16.269 1.00 95.19 107 PRO A CA 1
ATOM 816 C C . PRO A 1 107 ? -14.591 12.677 16.673 1.00 95.19 107 PRO A C 1
ATOM 818 O O . PRO A 1 107 ? -14.488 11.454 16.702 1.00 95.19 107 PRO A O 1
ATOM 821 N N . LYS A 1 108 ? -15.757 13.282 16.944 1.00 94.19 108 LYS A N 1
ATOM 822 C CA . LYS A 1 108 ? -16.994 12.550 17.243 1.00 94.19 108 LYS A CA 1
ATOM 823 C C . LYS A 1 108 ? -17.441 11.685 16.065 1.00 94.19 108 LYS A C 1
ATOM 825 O O . LYS A 1 108 ? -17.835 10.546 16.280 1.00 94.19 108 LYS A O 1
ATOM 830 N N . THR A 1 109 ? -17.369 12.213 14.844 1.00 93.12 109 THR A N 1
ATOM 831 C CA . THR A 1 109 ? -17.700 11.475 13.618 1.00 93.12 109 THR A CA 1
ATOM 832 C C . THR A 1 109 ? -16.769 10.282 13.425 1.00 93.12 109 THR A C 1
ATOM 834 O O . THR A 1 109 ? -17.245 9.194 13.128 1.00 93.12 109 THR A O 1
ATOM 837 N N . VAL A 1 110 ? -15.467 10.462 13.656 1.00 92.31 110 VAL A N 1
ATOM 838 C CA . VAL A 1 110 ? -14.490 9.368 13.553 1.00 92.31 110 VAL A CA 1
ATOM 839 C C . VAL A 1 110 ? -14.746 8.285 14.602 1.00 92.31 110 VAL A C 1
ATOM 841 O O . VAL A 1 110 ? -14.787 7.108 14.255 1.00 92.31 110 VAL A O 1
ATOM 844 N N . ARG A 1 111 ? -14.992 8.658 15.869 1.00 91.19 111 ARG A N 1
ATOM 845 C CA . ARG A 1 111 ? -15.360 7.682 16.915 1.00 91.19 111 ARG A CA 1
ATOM 846 C C . ARG A 1 111 ? -16.620 6.913 16.545 1.00 91.19 111 ARG A C 1
ATOM 848 O O . ARG A 1 111 ? -16.652 5.702 16.711 1.00 91.19 111 ARG A O 1
ATOM 855 N N . ASP A 1 112 ? -17.621 7.606 16.012 1.00 90.88 112 ASP A N 1
ATOM 856 C CA . ASP A 1 112 ? -18.858 6.976 15.564 1.00 90.88 112 ASP A CA 1
ATOM 857 C C . ASP A 1 112 ? -18.613 5.982 14.420 1.00 90.88 112 ASP A C 1
ATOM 859 O O . ASP A 1 112 ? -19.143 4.883 14.465 1.00 90.88 112 ASP A O 1
ATOM 863 N N . TRP A 1 113 ? -17.735 6.280 13.457 1.00 89.25 113 TRP A N 1
ATOM 864 C CA . TRP A 1 113 ? -17.337 5.309 12.426 1.00 89.25 113 TRP A CA 1
ATOM 865 C C . TRP A 1 113 ? -16.598 4.087 12.974 1.00 89.25 113 TRP A C 1
ATOM 867 O O . TRP A 1 113 ? -16.755 2.990 12.435 1.00 89.25 113 TRP A O 1
ATOM 877 N N . MET A 1 114 ? -15.796 4.258 14.027 1.00 88.31 114 MET A N 1
ATOM 878 C CA . MET A 1 114 ? -15.132 3.139 14.703 1.00 88.31 114 MET A CA 1
ATOM 879 C C . MET A 1 114 ? -16.134 2.264 15.466 1.00 88.31 114 MET A C 1
ATOM 881 O O . MET A 1 114 ? -15.988 1.045 15.472 1.00 88.31 114 MET A O 1
ATOM 885 N N . SER A 1 115 ? -17.128 2.873 16.124 1.00 84.88 115 SER A N 1
ATOM 886 C CA . SER A 1 115 ? -18.053 2.161 17.014 1.00 84.88 115 SER A CA 1
ATOM 887 C C . SER A 1 115 ? -19.338 1.672 16.345 1.00 84.88 115 SER A C 1
ATOM 889 O O . SER A 1 115 ? -19.954 0.734 16.836 1.00 84.88 115 SER A O 1
ATOM 891 N N . ASN A 1 116 ? -19.768 2.311 15.257 1.00 87.12 116 ASN A N 1
ATOM 892 C CA . ASN A 1 116 ? -21.009 2.019 14.550 1.00 87.12 116 ASN A CA 1
ATOM 893 C C . ASN A 1 116 ? -20.700 1.433 13.168 1.00 8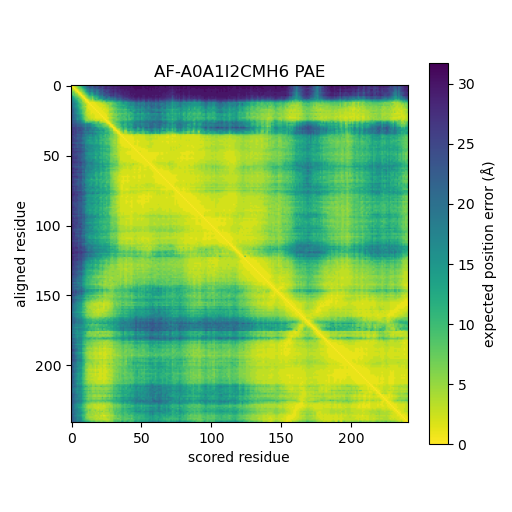7.12 116 ASN A C 1
ATOM 895 O O . ASN A 1 116 ? -20.491 2.155 12.191 1.00 87.12 116 ASN A O 1
ATOM 899 N N . LEU A 1 117 ? -20.670 0.101 13.101 1.00 83.75 117 LEU A N 1
ATOM 900 C CA . LEU A 1 117 ? -20.332 -0.638 11.882 1.00 83.75 117 LEU A CA 1
ATOM 901 C C . LEU A 1 117 ? -21.332 -0.406 10.743 1.00 83.75 117 LEU A C 1
ATOM 903 O O . LEU A 1 117 ? -20.934 -0.414 9.580 1.00 83.75 117 LEU A O 1
ATOM 907 N N . ASP A 1 118 ? -22.591 -0.110 11.070 1.00 85.12 118 ASP A N 1
ATOM 908 C CA . ASP A 1 118 ? -23.644 0.137 10.081 1.00 85.12 118 ASP A CA 1
ATOM 909 C C . ASP A 1 118 ? -23.510 1.528 9.433 1.00 85.12 118 ASP A C 1
ATOM 911 O O . ASP A 1 118 ? -24.114 1.813 8.396 1.00 85.12 118 ASP A O 1
ATOM 915 N N . ARG A 1 119 ? -22.692 2.416 10.018 1.00 83.00 119 ARG A N 1
ATOM 916 C CA . ARG A 1 119 ? -22.400 3.727 9.445 1.00 83.00 119 ARG A CA 1
ATOM 917 C C . ARG A 1 119 ? -21.170 3.650 8.549 1.00 83.00 119 ARG A C 1
ATOM 919 O O . ARG A 1 119 ? -20.058 3.383 9.004 1.00 83.00 119 ARG A O 1
ATOM 926 N N . GLN A 1 120 ? -21.377 3.960 7.276 1.00 77.56 120 GLN A N 1
ATOM 927 C CA . GLN A 1 120 ? -20.299 4.075 6.301 1.00 77.56 120 GLN A CA 1
ATOM 928 C C . GLN A 1 120 ? -19.671 5.472 6.323 1.00 77.56 120 GLN A C 1
ATOM 930 O O . GLN A 1 120 ? -20.332 6.486 6.593 1.00 77.56 120 GLN A O 1
ATOM 935 N N . MET A 1 121 ? -18.373 5.524 6.028 1.00 84.25 121 MET A N 1
ATOM 936 C CA . MET A 1 121 ? -17.686 6.778 5.748 1.00 84.25 121 MET A CA 1
ATOM 937 C C . MET A 1 121 ? -18.228 7.360 4.441 1.00 84.25 121 MET A C 1
ATOM 939 O O . MET A 1 121 ? -18.572 6.635 3.509 1.00 84.25 121 MET A O 1
ATOM 943 N N . ARG A 1 122 ? -18.329 8.689 4.367 1.00 86.62 122 ARG A N 1
ATOM 944 C CA . ARG A 1 122 ? -18.645 9.348 3.092 1.00 86.62 122 ARG A CA 1
ATOM 945 C C . ARG A 1 122 ? -17.460 9.189 2.142 1.00 86.62 122 ARG A C 1
ATOM 947 O O . ARG A 1 122 ? -16.328 9.168 2.613 1.00 86.62 122 ARG A O 1
ATOM 954 N N . GLY A 1 123 ? -17.729 9.114 0.837 1.00 87.19 123 GLY A N 1
ATOM 955 C CA . GLY A 1 123 ? -16.716 8.796 -0.176 1.00 87.19 123 GLY A CA 1
ATOM 956 C C . GLY A 1 123 ? -15.463 9.672 -0.104 1.00 87.19 123 GLY A C 1
ATOM 957 O O . GLY A 1 123 ? -14.361 9.147 -0.129 1.00 87.19 123 GLY A O 1
ATOM 958 N N . ASP A 1 124 ? -15.616 10.980 0.101 1.00 86.44 124 ASP A N 1
ATOM 959 C CA . ASP A 1 124 ? -14.492 11.913 0.238 1.00 86.44 124 ASP A CA 1
ATOM 960 C C . ASP A 1 124 ? -13.606 11.616 1.461 1.00 86.44 124 ASP A C 1
ATOM 962 O O . ASP A 1 124 ? -12.383 11.572 1.357 1.00 86.44 124 ASP A O 1
ATOM 966 N N . ALA A 1 125 ? -14.221 11.362 2.617 1.00 85.88 125 ALA A N 1
ATOM 967 C CA . ALA A 1 125 ? -13.501 11.016 3.838 1.00 85.88 125 ALA A CA 1
ATOM 968 C C . ALA A 1 125 ? -12.867 9.621 3.768 1.00 85.88 125 ALA A C 1
ATOM 970 O O . ALA A 1 125 ? -11.757 9.432 4.260 1.00 85.88 125 ALA A O 1
ATOM 971 N N . GLN A 1 126 ? -13.561 8.665 3.145 1.00 85.75 126 GLN A N 1
ATOM 972 C CA . GLN A 1 126 ? -13.046 7.323 2.892 1.00 85.75 126 GLN A CA 1
ATOM 973 C C . GLN A 1 126 ? -11.778 7.403 2.033 1.00 85.75 126 GLN A C 1
ATOM 975 O O . GLN A 1 126 ? -10.730 6.927 2.460 1.00 85.75 126 GLN A O 1
ATOM 980 N N . SER A 1 127 ? -11.840 8.107 0.896 1.00 84.31 127 SER A N 1
ATOM 981 C CA . SER A 1 127 ? -10.686 8.324 0.020 1.00 84.31 127 SER A CA 1
ATOM 982 C C . SER A 1 127 ? -9.540 9.036 0.737 1.00 84.31 127 SER A C 1
ATOM 984 O O . SER A 1 127 ? -8.400 8.595 0.642 1.00 84.31 127 SER A O 1
ATOM 986 N N . ALA A 1 128 ? -9.820 10.091 1.510 1.00 84.75 128 ALA A N 1
ATOM 987 C CA . ALA A 1 128 ? -8.786 10.812 2.255 1.00 84.75 128 ALA A CA 1
ATOM 988 C C . ALA A 1 128 ? -8.074 9.921 3.284 1.00 84.75 128 ALA A C 1
ATOM 990 O O . ALA A 1 128 ? -6.848 9.967 3.418 1.00 84.75 128 ALA A O 1
ATOM 991 N N . MET A 1 129 ? -8.831 9.080 3.993 1.00 84.44 129 MET A N 1
ATOM 992 C CA . MET A 1 129 ? -8.244 8.106 4.898 1.00 84.44 129 MET A CA 1
ATOM 993 C C . MET A 1 129 ? -7.494 7.006 4.133 1.00 84.44 129 MET A C 1
ATOM 995 O O . MET A 1 129 ? -6.561 6.439 4.696 1.00 84.44 129 MET A O 1
ATOM 999 N N . ASP A 1 130 ? -7.937 6.587 2.937 1.00 83.19 130 ASP A N 1
ATOM 1000 C CA . ASP A 1 130 ? -7.334 5.464 2.183 1.00 83.19 130 ASP A CA 1
ATOM 1001 C C . ASP A 1 130 ? -5.970 5.890 1.635 1.00 83.19 130 ASP A C 1
ATOM 1003 O O . ASP A 1 130 ? -4.990 5.149 1.748 1.00 83.19 130 ASP A O 1
ATOM 1007 N N . SER A 1 131 ? -5.879 7.132 1.154 1.00 82.31 131 SER A N 1
ATOM 1008 C CA . SER A 1 131 ? -4.617 7.752 0.756 1.00 82.31 131 SER A CA 1
ATOM 1009 C C . SER A 1 131 ? -3.652 7.880 1.933 1.00 82.31 131 SER A C 1
ATOM 1011 O O . SER A 1 131 ? -2.477 7.551 1.797 1.00 82.31 131 SER A O 1
ATOM 1013 N N . ALA A 1 132 ? -4.137 8.310 3.102 1.00 82.75 132 ALA A N 1
ATOM 1014 C CA . ALA A 1 132 ? -3.295 8.450 4.288 1.00 82.75 132 ALA A CA 1
ATOM 1015 C C . ALA A 1 132 ? -2.797 7.098 4.821 1.00 82.75 132 ALA A C 1
ATOM 1017 O O . ALA A 1 132 ? -1.635 6.972 5.191 1.00 82.75 132 ALA A O 1
ATOM 1018 N N . ASP A 1 133 ? -3.653 6.074 4.809 1.00 80.81 133 ASP A N 1
ATOM 1019 C CA . ASP A 1 133 ? -3.266 4.719 5.210 1.00 80.81 133 ASP A CA 1
ATOM 1020 C C . ASP A 1 133 ? -2.231 4.115 4.255 1.00 80.81 133 ASP A C 1
ATOM 1022 O O . ASP A 1 133 ? -1.268 3.481 4.677 1.00 80.81 133 ASP A O 1
ATOM 1026 N N . THR A 1 134 ? -2.402 4.347 2.954 1.00 80.31 134 THR A N 1
ATOM 1027 C CA . THR A 1 134 ? -1.429 3.943 1.934 1.00 80.31 134 THR A CA 1
ATOM 1028 C C . THR A 1 134 ? -0.097 4.664 2.115 1.00 80.31 134 THR A C 1
ATOM 1030 O O . THR A 1 134 ? 0.950 4.023 2.075 1.00 80.31 134 THR A O 1
ATOM 1033 N N . ALA A 1 135 ? -0.117 5.971 2.388 1.00 82.62 135 ALA A N 1
ATOM 1034 C CA . ALA A 1 135 ? 1.092 6.736 2.677 1.00 82.62 135 ALA A CA 1
ATOM 1035 C C . ALA A 1 135 ? 1.839 6.191 3.908 1.00 82.62 135 ALA A C 1
ATOM 1037 O O . ALA A 1 135 ? 3.056 6.020 3.850 1.00 82.62 135 ALA A O 1
ATOM 1038 N N . ASP A 1 136 ? 1.122 5.867 4.989 1.00 81.06 136 ASP A N 1
ATOM 1039 C CA . ASP A 1 136 ? 1.728 5.314 6.205 1.00 81.06 136 ASP A CA 1
ATOM 1040 C C . ASP A 1 136 ? 2.318 3.914 5.972 1.00 81.06 136 ASP A C 1
ATOM 1042 O O . ASP A 1 136 ? 3.456 3.656 6.364 1.00 81.06 136 ASP A O 1
ATOM 1046 N N . ARG A 1 137 ? 1.607 3.034 5.246 1.00 80.12 137 ARG A N 1
ATOM 1047 C CA . ARG A 1 137 ? 2.118 1.707 4.845 1.00 80.12 137 ARG A CA 1
ATOM 1048 C C . ARG A 1 137 ? 3.410 1.808 4.046 1.00 80.12 137 ARG A C 1
ATOM 1050 O O . ARG A 1 137 ? 4.396 1.153 4.381 1.00 80.12 137 ARG A O 1
ATOM 1057 N N . ARG A 1 138 ? 3.417 2.660 3.020 1.00 84.19 138 ARG A N 1
ATOM 1058 C CA . ARG A 1 138 ? 4.592 2.908 2.179 1.00 84.19 138 ARG A CA 1
ATOM 1059 C C . ARG A 1 138 ? 5.750 3.462 3.010 1.00 84.19 138 ARG A C 1
ATOM 1061 O O . ARG A 1 138 ? 6.859 2.940 2.928 1.00 84.19 138 ARG A O 1
ATOM 1068 N N . SER A 1 139 ? 5.489 4.441 3.878 1.00 82.69 139 SER A N 1
ATOM 1069 C CA . SER A 1 139 ? 6.508 4.993 4.777 1.00 82.69 139 SER A CA 1
ATOM 1070 C C . SER A 1 139 ? 7.073 3.939 5.736 1.00 82.69 139 SER A C 1
ATOM 1072 O O . SER A 1 139 ? 8.280 3.914 5.968 1.00 82.69 139 SER A O 1
ATOM 1074 N N . ALA A 1 140 ? 6.232 3.059 6.288 1.00 79.12 140 ALA A N 1
ATOM 1075 C CA . ALA A 1 140 ? 6.662 1.967 7.160 1.00 79.12 140 ALA A CA 1
ATOM 1076 C C . ALA A 1 140 ? 7.513 0.922 6.417 1.00 79.12 140 ALA A C 1
ATOM 1078 O O . ALA A 1 140 ? 8.424 0.347 7.010 1.00 79.12 140 ALA A O 1
ATOM 1079 N N . ALA A 1 141 ? 7.262 0.727 5.120 1.00 78.94 141 ALA A N 1
ATOM 1080 C CA . ALA A 1 141 ? 8.080 -0.089 4.222 1.00 78.94 141 ALA A CA 1
ATOM 1081 C C . ALA A 1 141 ? 9.374 0.617 3.754 1.00 78.94 141 ALA A C 1
ATOM 1083 O O . ALA A 1 141 ? 10.102 0.090 2.915 1.00 78.94 141 ALA A O 1
ATOM 1084 N N . GLY A 1 142 ? 9.678 1.814 4.274 1.00 83.19 142 GLY A N 1
ATOM 1085 C CA . GLY A 1 142 ? 10.867 2.585 3.904 1.00 83.19 142 GLY A CA 1
ATOM 1086 C C . GLY A 1 142 ? 10.774 3.264 2.535 1.00 83.19 142 GLY A C 1
ATOM 1087 O O . GLY A 1 142 ? 11.780 3.769 2.041 1.00 83.19 142 GLY A O 1
ATOM 1088 N N . ILE A 1 143 ? 9.583 3.301 1.931 1.00 87.62 143 ILE A N 1
ATOM 1089 C CA . ILE A 1 143 ? 9.343 3.978 0.658 1.00 87.62 143 ILE A CA 1
ATOM 1090 C C . ILE A 1 143 ? 9.242 5.488 0.923 1.00 87.62 143 ILE A C 1
ATOM 1092 O O . ILE A 1 143 ? 8.345 5.921 1.653 1.00 87.62 143 ILE A O 1
ATOM 1096 N N . PRO A 1 144 ? 10.111 6.323 0.330 1.00 88.12 144 PRO A N 1
ATOM 1097 C CA . PRO A 1 144 ? 9.991 7.767 0.419 1.00 88.12 144 PRO A CA 1
ATOM 1098 C C . PRO A 1 144 ? 8.726 8.206 -0.320 1.00 88.12 144 PRO A C 1
ATOM 1100 O O . PRO A 1 144 ? 8.626 8.044 -1.536 1.00 88.12 144 PRO A O 1
ATOM 1103 N N . VAL A 1 145 ? 7.770 8.782 0.407 1.00 88.62 145 VAL A N 1
ATOM 1104 C CA . VAL A 1 145 ? 6.490 9.246 -0.141 1.00 88.62 145 VAL A CA 1
ATOM 1105 C C . VAL A 1 145 ? 6.289 10.747 0.035 1.00 88.62 145 VAL A C 1
ATOM 1107 O O . VAL A 1 145 ? 6.809 11.372 0.958 1.00 88.62 145 VAL A O 1
ATOM 1110 N N . THR A 1 146 ? 5.525 11.334 -0.878 1.00 86.75 146 THR A N 1
ATOM 1111 C CA . THR A 1 146 ? 4.976 12.683 -0.751 1.00 86.75 146 THR A CA 1
ATOM 1112 C C . THR A 1 146 ? 3.847 12.703 0.284 1.00 86.75 146 THR A C 1
ATOM 1114 O O . THR A 1 146 ? 3.369 11.662 0.739 1.00 86.75 146 THR A O 1
ATOM 1117 N N . SER A 1 147 ? 3.343 13.893 0.617 1.00 73.31 147 SER A N 1
ATOM 1118 C CA . SER A 1 147 ? 2.161 14.038 1.478 1.00 73.31 147 SER A CA 1
ATOM 1119 C C . SER A 1 147 ? 0.888 13.410 0.895 1.00 73.31 147 SER A C 1
ATOM 1121 O O . SER A 1 147 ? -0.031 13.102 1.650 1.00 73.31 147 SER A O 1
ATOM 1123 N N . SER A 1 148 ? 0.821 13.192 -0.425 1.00 72.06 148 SER A N 1
ATOM 1124 C CA . SER A 1 148 ? -0.277 12.472 -1.081 1.00 72.06 148 SER A CA 1
ATOM 1125 C C . SER A 1 148 ? -0.077 10.953 -1.114 1.00 72.06 148 SER A C 1
ATOM 1127 O O . SER A 1 148 ? -0.914 10.248 -1.671 1.00 72.06 148 SER A O 1
ATOM 1129 N N . GLY A 1 149 ? 1.019 10.441 -0.546 1.00 77.50 149 GLY A N 1
ATOM 1130 C CA . GLY A 1 149 ? 1.330 9.013 -0.492 1.00 77.50 149 GLY A CA 1
ATOM 1131 C C . GLY A 1 149 ? 1.964 8.449 -1.761 1.00 77.50 149 GLY A C 1
ATOM 1132 O O . GLY A 1 149 ? 2.241 7.254 -1.811 1.00 77.50 149 GLY A O 1
ATOM 1133 N N . THR A 1 150 ? 2.219 9.265 -2.786 1.00 85.38 150 THR A N 1
ATOM 1134 C CA . THR A 1 150 ? 2.927 8.832 -4.003 1.00 85.38 150 THR A CA 1
ATOM 1135 C C . THR A 1 150 ? 4.433 8.758 -3.750 1.00 85.38 150 THR A C 1
ATOM 1137 O O . THR A 1 150 ? 4.923 9.528 -2.922 1.00 85.38 150 THR A O 1
ATOM 1140 N N . PRO A 1 151 ? 5.197 7.891 -4.440 1.00 88.94 151 PRO A N 1
ATOM 1141 C CA . PRO A 1 151 ? 6.654 7.893 -4.330 1.00 88.94 151 PRO A CA 1
ATOM 1142 C C . PRO A 1 151 ? 7.237 9.292 -4.582 1.00 88.94 151 PRO A C 1
ATOM 1144 O O . PRO A 1 151 ? 6.908 9.948 -5.569 1.00 88.94 151 PRO A O 1
ATOM 1147 N N . ALA A 1 152 ? 8.087 9.769 -3.673 1.00 90.00 152 ALA A N 1
ATOM 1148 C CA . ALA A 1 152 ? 8.698 11.096 -3.752 1.00 90.00 152 ALA A CA 1
ATOM 1149 C C . ALA A 1 152 ? 9.863 11.154 -4.751 1.00 90.00 152 ALA A C 1
ATOM 1151 O O . ALA A 1 152 ? 10.236 12.232 -5.213 1.00 90.00 152 ALA A O 1
ATOM 1152 N N . ARG A 1 153 ? 10.453 9.999 -5.069 1.00 91.62 153 ARG A N 1
ATOM 1153 C CA . ARG A 1 153 ? 11.522 9.838 -6.056 1.00 91.62 153 ARG A CA 1
ATOM 1154 C C . ARG A 1 153 ? 11.429 8.470 -6.721 1.00 91.62 153 ARG A C 1
ATOM 1156 O O . ARG A 1 153 ? 10.748 7.579 -6.215 1.00 91.62 153 ARG A O 1
ATOM 1163 N N . GLY A 1 154 ? 12.118 8.331 -7.848 1.00 92.06 154 GLY A N 1
ATOM 1164 C CA . GLY A 1 154 ? 12.276 7.047 -8.512 1.00 92.06 154 GLY A CA 1
ATOM 1165 C C . GLY A 1 154 ? 13.133 6.085 -7.692 1.00 92.06 154 GLY A C 1
ATOM 1166 O O . GLY A 1 154 ? 14.104 6.515 -7.065 1.00 92.06 154 GLY A O 1
ATOM 1167 N N . ALA A 1 155 ? 12.762 4.806 -7.689 1.00 93.00 155 ALA A N 1
ATOM 1168 C CA . ALA A 1 155 ? 13.566 3.747 -7.088 1.00 93.00 155 ALA A CA 1
ATOM 1169 C C . ALA A 1 155 ? 14.669 3.281 -8.047 1.00 93.00 155 ALA A C 1
ATOM 1171 O O . ALA A 1 155 ? 14.600 3.485 -9.257 1.00 93.00 155 ALA A O 1
ATOM 1172 N N . VAL A 1 156 ? 15.674 2.604 -7.513 1.00 93.50 156 VAL A N 1
ATOM 1173 C CA . VAL A 1 156 ? 16.695 1.906 -8.287 1.00 93.50 156 VAL A CA 1
ATOM 1174 C C . VAL A 1 156 ? 16.288 0.440 -8.426 1.00 93.50 156 VAL A C 1
ATOM 1176 O O . VAL A 1 156 ? 16.165 -0.271 -7.428 1.00 93.50 156 VAL A O 1
ATOM 1179 N N . LEU A 1 157 ? 16.093 -0.015 -9.664 1.00 93.25 157 LEU A N 1
ATOM 1180 C CA . LEU A 1 157 ? 15.747 -1.395 -9.989 1.00 93.25 157 LEU A CA 1
ATOM 1181 C C . LEU A 1 157 ? 17.002 -2.271 -10.073 1.00 93.25 157 LEU A C 1
ATOM 1183 O O . LEU A 1 157 ? 17.939 -1.989 -10.829 1.00 93.25 157 LEU A O 1
ATOM 1187 N N . PHE A 1 158 ? 16.966 -3.387 -9.350 1.00 93.00 158 PHE A N 1
ATOM 1188 C CA . PHE A 1 158 ? 17.875 -4.514 -9.509 1.00 93.00 158 PHE A CA 1
ATOM 1189 C C . PHE A 1 158 ? 17.072 -5.736 -9.929 1.00 93.00 158 PHE A C 1
ATOM 1191 O O . PHE A 1 158 ? 16.196 -6.188 -9.196 1.00 93.00 158 PHE A O 1
ATOM 1198 N N . ALA A 1 159 ? 17.381 -6.292 -11.094 1.00 92.81 159 ALA A N 1
ATOM 1199 C CA . ALA A 1 159 ? 16.704 -7.484 -11.587 1.00 92.81 159 ALA A CA 1
ATOM 1200 C C . ALA A 1 159 ? 17.687 -8.428 -12.271 1.00 92.81 159 ALA A C 1
ATOM 1202 O O . ALA A 1 159 ? 18.667 -7.989 -12.874 1.00 92.81 159 ALA A O 1
ATOM 1203 N N . SER A 1 160 ? 17.435 -9.729 -12.199 1.00 92.25 160 SER A N 1
ATOM 1204 C CA . SER A 1 160 ? 18.207 -10.703 -12.964 1.00 92.25 160 SER A CA 1
ATOM 1205 C C . SER A 1 160 ? 17.365 -11.885 -13.402 1.00 92.25 160 SER A C 1
ATOM 1207 O O . SER A 1 160 ? 16.475 -12.309 -12.669 1.00 92.25 160 SER A O 1
ATOM 1209 N N . GLY A 1 161 ? 17.674 -12.433 -14.573 1.00 92.25 161 GLY A N 1
ATOM 1210 C CA . GLY A 1 161 ? 16.964 -13.579 -15.128 1.00 92.25 161 GLY A CA 1
ATOM 1211 C C . GLY A 1 161 ? 17.270 -13.806 -16.604 1.00 92.25 161 GLY A C 1
ATOM 1212 O O . GLY A 1 161 ? 18.067 -13.077 -17.206 1.00 92.25 161 GLY A O 1
ATOM 1213 N N . ASP A 1 162 ? 16.645 -14.827 -17.185 1.00 92.06 162 ASP A N 1
ATOM 1214 C CA . ASP A 1 162 ? 16.665 -15.051 -18.629 1.00 92.06 162 ASP A CA 1
ATOM 1215 C C . ASP A 1 162 ? 15.740 -14.045 -19.302 1.00 92.06 162 ASP A C 1
ATOM 1217 O O . ASP A 1 162 ? 14.581 -13.898 -18.909 1.00 92.06 162 ASP A O 1
ATOM 1221 N N . VAL A 1 163 ? 16.251 -13.353 -20.318 1.00 92.31 163 VAL A N 1
ATOM 1222 C CA . VAL A 1 163 ? 15.473 -12.359 -21.054 1.00 92.31 163 VAL A CA 1
ATOM 1223 C C . VAL A 1 163 ? 15.506 -12.624 -22.540 1.00 92.31 163 VAL A C 1
ATOM 1225 O O . VAL A 1 163 ? 16.523 -13.067 -23.081 1.00 92.31 163 VAL A O 1
ATOM 1228 N N . ASN A 1 164 ? 14.408 -12.263 -23.182 1.00 92.19 164 ASN A N 1
ATOM 1229 C CA . ASN A 1 164 ? 14.301 -12.110 -24.615 1.00 92.19 164 ASN A CA 1
ATOM 1230 C C . ASN A 1 164 ? 14.202 -10.616 -24.919 1.00 92.19 164 ASN A C 1
ATOM 1232 O O . ASN A 1 164 ? 13.337 -9.920 -24.385 1.00 92.19 164 ASN A O 1
ATOM 1236 N N . VAL A 1 165 ? 15.122 -10.109 -25.733 1.00 90.50 165 VAL A N 1
ATOM 1237 C CA . VAL A 1 165 ? 15.133 -8.702 -26.125 1.00 90.50 165 VAL A CA 1
ATOM 1238 C C . VAL A 1 165 ? 15.107 -8.603 -27.635 1.00 90.50 165 VAL A C 1
ATOM 1240 O O . VAL A 1 165 ? 15.962 -9.157 -28.332 1.00 90.50 165 VAL A O 1
ATOM 1243 N N . LYS A 1 166 ? 14.149 -7.834 -28.141 1.00 92.31 166 LYS A N 1
ATOM 1244 C CA . LYS A 1 166 ? 14.016 -7.557 -29.566 1.00 92.31 166 LYS A CA 1
ATOM 1245 C C . LYS A 1 166 ? 13.756 -6.069 -29.770 1.00 92.31 166 LYS A C 1
ATOM 1247 O O . LYS A 1 166 ? 12.705 -5.566 -29.396 1.00 92.31 166 LYS A O 1
ATOM 1252 N N . GLY A 1 167 ? 14.727 -5.366 -30.350 1.00 87.12 167 GLY A N 1
ATOM 1253 C CA . GLY A 1 167 ? 14.730 -3.898 -30.417 1.00 87.12 167 GLY A CA 1
ATOM 1254 C C . GLY A 1 167 ? 13.583 -3.291 -31.229 1.00 87.12 167 GLY A C 1
ATOM 1255 O O . GLY A 1 167 ? 13.098 -2.216 -30.902 1.00 87.12 167 GLY A O 1
ATOM 1256 N N . SER A 1 168 ? 13.131 -3.985 -32.269 1.00 86.75 168 SER A N 1
ATOM 1257 C CA . SER A 1 168 ? 12.045 -3.573 -33.162 1.00 86.75 168 SER A CA 1
ATOM 1258 C C . SER A 1 168 ? 11.346 -4.777 -33.787 1.00 86.75 168 SER A C 1
ATOM 1260 O O . SER A 1 168 ? 11.847 -5.908 -33.738 1.00 86.75 168 SER A O 1
ATOM 1262 N N . SER A 1 169 ? 10.221 -4.529 -34.459 1.00 81.62 169 SER A N 1
ATOM 1263 C CA . SER A 1 169 ? 9.480 -5.553 -35.211 1.00 81.62 169 SER A CA 1
ATOM 1264 C C . SER A 1 169 ? 10.327 -6.275 -36.274 1.00 81.62 169 SER A C 1
ATOM 1266 O O . SER A 1 169 ? 10.106 -7.463 -36.519 1.00 81.62 169 SER A O 1
ATOM 1268 N N . SER A 1 170 ? 11.321 -5.592 -36.853 1.00 80.88 170 SER A N 1
ATOM 1269 C CA . SER A 1 170 ? 12.199 -6.088 -37.923 1.00 80.88 170 SER A CA 1
ATOM 1270 C C . SER A 1 170 ? 13.570 -6.579 -37.443 1.00 80.88 170 SER A C 1
ATOM 1272 O O . SER A 1 170 ? 14.291 -7.219 -38.209 1.00 80.88 170 SER A O 1
ATOM 1274 N N . SER A 1 171 ? 13.943 -6.302 -36.191 1.00 82.81 171 SER A N 1
ATOM 1275 C CA . SER A 1 171 ? 15.212 -6.754 -35.615 1.00 82.81 171 SER A CA 1
ATOM 1276 C C . SER A 1 171 ? 15.187 -8.238 -35.230 1.00 82.81 171 SER A C 1
ATOM 1278 O O . SER A 1 171 ? 14.145 -8.795 -34.873 1.00 82.81 171 SER A O 1
ATOM 1280 N N . SER A 1 172 ? 16.353 -8.886 -35.264 1.00 82.69 172 SER A N 1
ATOM 1281 C CA . SER A 1 172 ? 16.520 -10.222 -34.691 1.00 82.69 172 SER A CA 1
ATOM 1282 C C . SER A 1 172 ? 16.402 -10.163 -33.169 1.00 82.69 172 SER A C 1
ATOM 1284 O O . SER A 1 172 ? 17.062 -9.336 -32.536 1.00 82.69 172 SER A O 1
ATOM 1286 N N . ALA A 1 173 ? 15.621 -11.072 -32.590 1.00 82.00 173 ALA A N 1
ATOM 1287 C CA . ALA A 1 173 ? 15.591 -11.271 -31.148 1.00 82.00 173 ALA A CA 1
ATOM 1288 C C . ALA A 1 173 ? 16.922 -11.856 -30.659 1.00 82.00 173 ALA A C 1
ATOM 1290 O O . ALA A 1 173 ? 17.577 -12.620 -31.377 1.00 82.00 173 ALA A O 1
ATOM 1291 N N . TYR A 1 174 ? 17.309 -11.521 -29.432 1.00 81.81 174 TYR A N 1
ATOM 1292 C CA . TYR A 1 174 ? 18.354 -12.246 -28.727 1.00 81.81 174 TYR A CA 1
ATOM 1293 C C . TYR A 1 174 ? 17.868 -12.676 -27.345 1.00 81.81 174 TYR A C 1
ATOM 1295 O O . TYR A 1 174 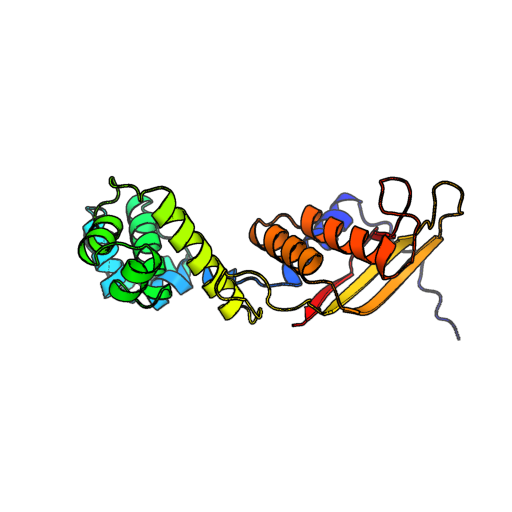? 17.242 -11.907 -26.618 1.00 81.81 174 TYR A O 1
ATOM 1303 N N . GLU A 1 175 ? 18.223 -13.901 -26.974 1.00 81.44 175 GLU A N 1
ATOM 1304 C CA . GLU A 1 175 ? 17.901 -14.498 -25.682 1.00 81.44 175 GLU A CA 1
ATOM 1305 C C . GLU A 1 175 ? 19.185 -14.653 -24.869 1.00 81.44 175 GLU A C 1
ATOM 1307 O O . GLU A 1 175 ? 20.181 -15.219 -25.337 1.00 81.44 175 GLU A O 1
ATOM 1312 N N . ARG A 1 176 ? 19.210 -14.102 -23.654 1.00 84.69 176 ARG A N 1
ATOM 1313 C CA . ARG A 1 176 ? 20.369 -14.227 -22.765 1.00 84.69 176 ARG A CA 1
ATOM 1314 C C . ARG A 1 176 ? 19.979 -13.980 -21.320 1.00 84.69 176 ARG A C 1
ATOM 1316 O O . ARG A 1 176 ? 19.156 -13.126 -21.033 1.00 84.69 176 ARG A O 1
ATOM 1323 N N . TYR A 1 177 ? 20.691 -14.615 -20.399 1.00 86.75 177 TYR A N 1
ATOM 1324 C CA . TYR A 1 177 ? 20.685 -14.190 -19.006 1.00 86.75 177 TYR A CA 1
ATOM 1325 C C . TYR A 1 177 ? 21.228 -12.757 -18.852 1.00 86.75 177 TYR A C 1
ATOM 1327 O O . TYR A 1 177 ? 22.331 -12.443 -19.327 1.00 86.75 177 TYR A O 1
ATOM 1335 N N . ARG A 1 178 ? 20.482 -11.885 -18.168 1.00 87.88 178 ARG A N 1
ATOM 1336 C CA . ARG A 1 178 ? 20.856 -10.489 -17.904 1.00 87.88 178 ARG A CA 1
ATOM 1337 C C . ARG A 1 178 ? 20.780 -10.161 -16.421 1.00 87.88 178 ARG A C 1
ATOM 1339 O O . ARG A 1 178 ? 19.919 -10.649 -15.702 1.00 87.88 178 ARG A O 1
ATOM 1346 N N . ASN A 1 179 ? 21.683 -9.275 -16.006 1.00 88.50 179 ASN A N 1
ATOM 1347 C CA . ASN A 1 179 ? 21.623 -8.586 -14.726 1.00 88.50 179 ASN A CA 1
ATOM 1348 C C . ASN A 1 179 ? 21.404 -7.100 -15.011 1.00 88.50 179 ASN A C 1
ATOM 1350 O O . ASN A 1 179 ? 22.282 -6.447 -15.578 1.00 88.50 179 ASN A O 1
ATOM 1354 N N . VAL A 1 180 ? 20.253 -6.577 -14.613 1.00 88.44 180 VAL A N 1
ATOM 1355 C CA . VAL A 1 180 ? 20.010 -5.142 -14.495 1.00 88.44 180 VAL A CA 1
ATOM 1356 C C . VAL A 1 180 ? 20.591 -4.722 -13.153 1.00 88.44 180 VAL A C 1
ATOM 1358 O O . VAL A 1 180 ? 20.033 -5.012 -12.094 1.00 88.44 180 VAL A O 1
ATOM 1361 N N . LEU A 1 181 ? 21.769 -4.106 -13.198 1.00 83.44 181 LEU A N 1
ATOM 1362 C CA . LEU A 1 181 ? 22.504 -3.692 -12.010 1.00 83.44 181 LEU A CA 1
ATOM 1363 C C . LEU A 1 181 ? 22.283 -2.203 -11.769 1.00 83.44 181 LEU A C 1
ATOM 1365 O O . LEU A 1 181 ? 23.051 -1.376 -12.251 1.00 83.44 181 LEU A O 1
ATOM 1369 N N . GLY A 1 182 ? 21.240 -1.888 -11.008 1.00 81.88 182 GLY A N 1
ATOM 1370 C CA . GLY A 1 182 ? 21.055 -0.569 -10.425 1.00 81.88 182 GLY A CA 1
ATOM 1371 C C . GLY A 1 182 ? 20.649 0.508 -11.424 1.00 81.88 182 GLY A C 1
ATOM 1372 O O . GLY A 1 182 ? 21.368 1.494 -11.575 1.00 81.88 182 GLY A O 1
ATOM 1373 N N . HIS A 1 183 ? 19.503 0.334 -12.090 1.00 90.56 183 HIS A N 1
ATOM 1374 C CA . HIS A 1 183 ? 18.979 1.340 -13.020 1.00 90.56 183 HIS A CA 1
ATOM 1375 C C . HIS A 1 183 ? 17.879 2.181 -12.373 1.00 90.56 183 HIS A C 1
ATOM 1377 O O . HIS A 1 183 ? 16.937 1.637 -11.797 1.00 90.56 183 HIS A O 1
ATOM 1383 N N . SER A 1 184 ? 18.004 3.505 -12.447 1.00 92.94 184 SER A N 1
ATOM 1384 C CA . SER A 1 184 ? 17.056 4.428 -11.816 1.00 92.94 184 SER A CA 1
ATOM 1385 C C . SER A 1 184 ? 15.766 4.516 -12.619 1.00 92.94 184 SER A C 1
ATOM 1387 O O . SER A 1 184 ? 15.775 4.958 -13.765 1.00 92.94 184 SER A O 1
ATOM 1389 N N . LEU A 1 185 ? 14.657 4.143 -11.992 1.00 93.62 185 LEU A N 1
ATOM 1390 C CA . LEU A 1 185 ? 13.315 4.314 -12.526 1.00 93.62 185 LEU A CA 1
ATOM 1391 C C . LEU A 1 185 ? 12.898 5.786 -12.462 1.00 93.62 185 LEU A C 1
ATOM 1393 O O . LEU A 1 185 ? 13.330 6.536 -11.586 1.00 93.62 185 LEU A O 1
ATOM 1397 N N . ASP A 1 186 ? 11.990 6.200 -13.341 1.00 92.88 186 ASP A N 1
ATOM 1398 C CA . ASP A 1 186 ? 11.242 7.437 -13.136 1.00 92.88 186 ASP A CA 1
ATOM 1399 C C . ASP A 1 186 ? 10.156 7.249 -12.054 1.00 92.88 186 ASP A C 1
ATOM 1401 O O . ASP A 1 186 ? 9.792 6.127 -11.678 1.00 92.88 186 ASP A O 1
ATOM 1405 N N . VAL A 1 187 ? 9.626 8.360 -11.531 1.00 92.75 187 VAL A N 1
ATOM 1406 C CA . VAL A 1 187 ? 8.601 8.343 -10.470 1.00 92.75 187 VAL A CA 1
ATOM 1407 C C . VAL A 1 187 ? 7.319 7.644 -10.932 1.00 92.75 187 VAL A C 1
ATOM 1409 O O . VAL A 1 187 ? 6.716 6.916 -10.147 1.00 92.75 187 VAL A O 1
ATOM 1412 N N . GLY A 1 188 ? 6.917 7.822 -12.193 1.00 92.62 188 GLY A N 1
ATOM 1413 C CA . GLY A 1 188 ? 5.697 7.231 -12.739 1.00 92.62 188 GLY A CA 1
ATOM 1414 C C . GLY A 1 188 ? 5.797 5.712 -12.846 1.00 92.62 188 GLY A C 1
ATOM 1415 O O . GLY A 1 188 ? 4.909 4.998 -12.386 1.00 92.62 188 GLY A O 1
ATOM 1416 N N . THR A 1 189 ? 6.903 5.192 -13.377 1.00 94.31 189 THR A N 1
ATOM 1417 C CA . THR A 1 189 ? 7.166 3.743 -13.399 1.00 94.31 189 THR A CA 1
ATOM 1418 C C . THR A 1 189 ? 7.276 3.171 -11.991 1.00 94.31 189 THR A C 1
ATOM 1420 O O . THR A 1 189 ? 6.660 2.149 -11.696 1.00 94.31 189 THR A O 1
ATOM 1423 N N . THR A 1 190 ? 7.987 3.859 -11.097 1.00 93.50 190 THR A N 1
ATOM 1424 C CA . THR A 1 190 ? 8.100 3.455 -9.689 1.00 93.50 190 THR A CA 1
ATOM 1425 C C . THR A 1 190 ? 6.725 3.338 -9.031 1.00 93.50 190 THR A C 1
ATOM 1427 O O . THR A 1 190 ? 6.437 2.341 -8.372 1.00 93.50 190 THR A O 1
ATOM 1430 N N . GLN A 1 191 ? 5.852 4.327 -9.245 1.00 92.25 191 GLN A N 1
ATOM 1431 C CA . GLN A 1 191 ? 4.491 4.322 -8.721 1.00 92.25 191 GLN A CA 1
ATOM 1432 C C . GLN A 1 191 ? 3.677 3.139 -9.254 1.00 92.25 191 GLN A C 1
ATOM 1434 O O . GLN A 1 191 ? 3.066 2.438 -8.453 1.00 92.25 191 GLN A O 1
ATOM 1439 N N . ARG A 1 192 ? 3.717 2.874 -10.566 1.00 94.06 192 ARG A N 1
ATOM 1440 C CA . ARG A 1 192 ? 3.000 1.740 -11.174 1.00 94.06 192 ARG A CA 1
ATOM 1441 C C . ARG A 1 192 ? 3.434 0.398 -10.590 1.00 94.06 192 ARG A C 1
ATOM 1443 O O . ARG A 1 192 ? 2.580 -0.429 -10.289 1.00 94.06 192 ARG A O 1
ATOM 1450 N N . ILE A 1 193 ? 4.740 0.195 -10.392 1.00 92.25 193 ILE A N 1
ATOM 1451 C CA . ILE A 1 193 ? 5.256 -1.039 -9.787 1.00 92.25 193 ILE A CA 1
ATOM 1452 C C . ILE A 1 193 ? 4.774 -1.161 -8.338 1.00 92.25 193 ILE A C 1
ATOM 1454 O O . ILE A 1 193 ? 4.248 -2.203 -7.966 1.00 92.25 193 ILE A O 1
ATOM 1458 N N . VAL A 1 194 ? 4.897 -0.105 -7.524 1.00 89.31 194 VAL A N 1
ATOM 1459 C CA . VAL A 1 194 ? 4.440 -0.136 -6.122 1.00 89.31 194 VAL A CA 1
ATOM 1460 C C . VAL A 1 194 ? 2.937 -0.402 -6.019 1.00 89.31 194 VAL A C 1
ATOM 1462 O O . VAL A 1 194 ? 2.528 -1.226 -5.210 1.00 89.31 194 VAL A O 1
ATOM 1465 N N . GLU A 1 195 ? 2.111 0.251 -6.836 1.00 88.50 195 GLU A N 1
ATOM 1466 C CA . GLU A 1 195 ? 0.653 0.062 -6.822 1.00 88.50 195 GLU A CA 1
ATOM 1467 C C . GLU A 1 195 ? 0.245 -1.354 -7.241 1.00 88.50 195 GLU A C 1
ATOM 1469 O O . GLU A 1 195 ? -0.598 -1.969 -6.588 1.00 88.50 195 GLU A O 1
ATOM 1474 N N . ALA A 1 196 ? 0.874 -1.898 -8.285 1.00 89.50 196 ALA A N 1
ATOM 1475 C CA . ALA A 1 196 ? 0.650 -3.274 -8.714 1.00 89.50 196 ALA A CA 1
ATOM 1476 C C . ALA A 1 196 ? 1.025 -4.274 -7.607 1.00 89.50 196 ALA A C 1
ATOM 1478 O O . 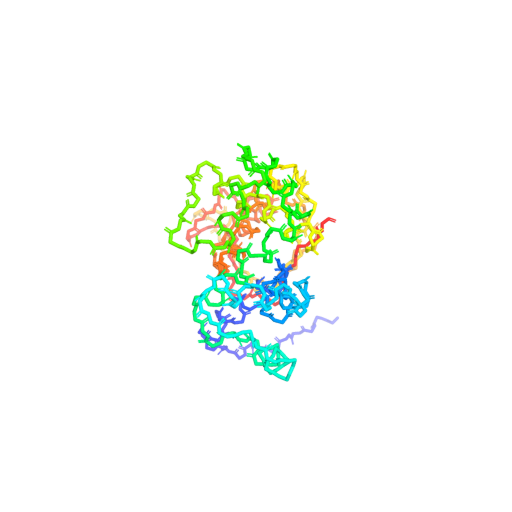ALA A 1 196 ? 0.254 -5.175 -7.283 1.00 89.50 196 ALA A O 1
ATOM 1479 N N . MET A 1 197 ? 2.157 -4.048 -6.941 1.00 85.12 197 MET A N 1
ATOM 1480 C CA . MET A 1 197 ? 2.608 -4.855 -5.807 1.00 85.12 197 MET A CA 1
ATOM 1481 C C . MET A 1 197 ? 1.655 -4.782 -4.608 1.00 85.12 197 MET A C 1
ATOM 1483 O O . MET A 1 197 ? 1.346 -5.804 -3.999 1.00 85.12 197 MET A O 1
ATOM 1487 N N . GLU A 1 198 ? 1.139 -3.597 -4.283 1.00 81.69 198 GLU A N 1
ATOM 1488 C CA . GLU A 1 198 ? 0.136 -3.416 -3.227 1.00 81.69 198 GLU A CA 1
ATOM 1489 C C . GLU A 1 198 ? -1.187 -4.122 -3.534 1.00 81.69 198 GLU A C 1
ATOM 1491 O O . GLU A 1 198 ? -1.865 -4.576 -2.611 1.00 81.69 198 GLU A O 1
ATOM 1496 N N . ALA A 1 199 ? -1.549 -4.221 -4.815 1.00 82.50 199 ALA A N 1
ATOM 1497 C CA . ALA A 1 199 ? -2.713 -4.966 -5.280 1.00 82.50 199 ALA A CA 1
ATOM 1498 C C . ALA A 1 199 ? -2.475 -6.489 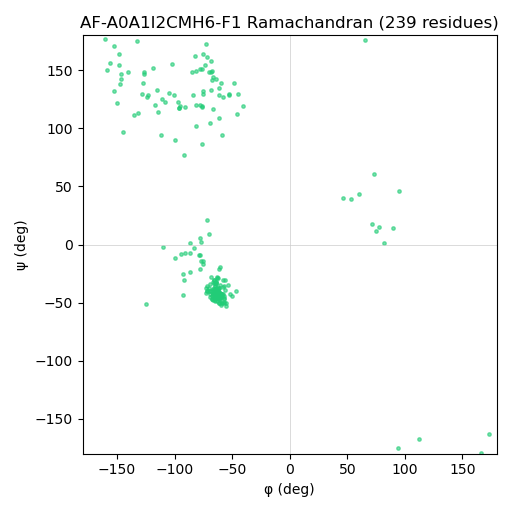-5.343 1.00 82.50 199 ALA A C 1
ATOM 1500 O O . ALA A 1 199 ? -3.428 -7.242 -5.549 1.00 82.50 199 ALA A O 1
ATOM 1501 N N . GLY A 1 200 ? -1.232 -6.952 -5.160 1.00 81.25 200 GLY A N 1
ATOM 1502 C CA . GLY A 1 200 ? -0.839 -8.346 -5.383 1.00 81.25 200 GLY A CA 1
ATOM 1503 C C . GLY A 1 200 ? -0.804 -8.743 -6.865 1.00 81.25 200 GLY A C 1
ATOM 1504 O O . GLY A 1 200 ? -0.830 -9.931 -7.178 1.00 81.25 200 GLY A O 1
ATOM 1505 N N . ASP A 1 201 ? -0.764 -7.764 -7.772 1.00 88.31 201 ASP A N 1
ATOM 1506 C CA . ASP A 1 201 ? -0.680 -7.954 -9.219 1.00 88.31 201 ASP A CA 1
ATOM 1507 C C . ASP A 1 201 ? 0.788 -7.950 -9.675 1.00 88.31 201 ASP A C 1
ATOM 1509 O O . ASP A 1 201 ? 1.335 -6.976 -10.197 1.00 88.31 201 ASP A O 1
ATOM 1513 N N . GLU A 1 202 ? 1.458 -9.073 -9.431 1.00 89.19 202 GLU A N 1
ATOM 1514 C CA . GLU A 1 202 ? 2.868 -9.270 -9.791 1.00 89.19 202 GLU A CA 1
ATOM 1515 C C . GLU A 1 202 ? 3.114 -9.193 -11.304 1.00 89.19 202 GLU A C 1
ATOM 1517 O O . GLU A 1 202 ? 4.195 -8.789 -11.737 1.00 89.19 202 GLU A O 1
ATOM 1522 N N . ASP A 1 203 ? 2.118 -9.547 -12.120 1.00 90.31 203 ASP A N 1
ATOM 1523 C CA . ASP A 1 203 ? 2.221 -9.480 -13.576 1.00 90.31 203 ASP A CA 1
ATOM 1524 C C . ASP A 1 203 ? 2.190 -8.027 -14.065 1.00 90.31 203 ASP A C 1
ATOM 1526 O O . ASP A 1 203 ? 3.000 -7.654 -14.919 1.00 90.31 203 ASP A O 1
ATOM 1530 N N . ALA A 1 204 ? 1.332 -7.177 -13.492 1.00 92.50 204 ALA A N 1
ATOM 1531 C CA . ALA A 1 204 ? 1.343 -5.744 -13.778 1.00 92.50 204 ALA A CA 1
ATOM 1532 C C . ALA A 1 204 ? 2.646 -5.074 -13.310 1.00 92.50 204 ALA A C 1
ATOM 1534 O O . ALA A 1 204 ? 3.204 -4.241 -14.031 1.00 92.50 204 ALA A O 1
ATOM 1535 N N . ALA A 1 205 ? 3.182 -5.476 -12.152 1.00 92.31 205 ALA A N 1
ATOM 1536 C CA . ALA A 1 205 ? 4.470 -4.988 -11.658 1.00 92.31 205 ALA A CA 1
ATOM 1537 C C . ALA A 1 205 ? 5.626 -5.366 -12.604 1.00 92.31 205 ALA A C 1
ATOM 1539 O O . ALA A 1 205 ? 6.434 -4.504 -12.963 1.00 92.31 205 ALA A O 1
ATOM 1540 N N . ARG A 1 206 ? 5.674 -6.625 -13.072 1.00 92.69 206 ARG A N 1
ATOM 1541 C CA . ARG A 1 206 ? 6.640 -7.072 -14.091 1.00 92.69 206 ARG A CA 1
ATOM 1542 C C . ARG A 1 206 ? 6.501 -6.262 -15.376 1.00 92.69 206 ARG A C 1
ATOM 1544 O O . ARG A 1 206 ? 7.496 -5.746 -15.871 1.00 92.69 206 ARG A O 1
ATOM 1551 N N . THR A 1 207 ? 5.279 -6.131 -15.885 1.00 94.81 207 THR A N 1
ATOM 1552 C CA . THR A 1 207 ? 4.986 -5.436 -17.148 1.00 94.81 207 THR A CA 1
ATOM 1553 C C . THR A 1 207 ? 5.484 -3.990 -17.113 1.00 94.81 207 THR A C 1
ATOM 1555 O O . THR A 1 207 ? 6.139 -3.533 -18.046 1.00 94.81 207 THR A O 1
ATOM 1558 N N . ALA A 1 208 ? 5.254 -3.274 -16.007 1.00 95.25 208 ALA A N 1
ATOM 1559 C CA . ALA A 1 208 ? 5.747 -1.908 -15.843 1.00 95.25 208 ALA A CA 1
ATOM 1560 C C . ALA A 1 208 ? 7.287 -1.829 -15.844 1.00 95.25 208 ALA A C 1
ATOM 1562 O O . ALA A 1 208 ? 7.855 -0.893 -16.411 1.00 95.25 208 ALA A O 1
ATOM 1563 N N . ALA A 1 209 ? 7.970 -2.809 -15.241 1.00 94.56 209 ALA A N 1
ATOM 1564 C CA . ALA A 1 209 ? 9.429 -2.887 -15.272 1.00 94.56 209 ALA A CA 1
ATOM 1565 C C . ALA A 1 209 ? 9.964 -3.229 -16.673 1.00 94.56 209 ALA A C 1
ATOM 1567 O O . ALA A 1 209 ? 10.927 -2.615 -17.123 1.00 94.56 209 ALA A O 1
ATOM 1568 N N . GLU A 1 210 ? 9.343 -4.172 -17.379 1.00 95.31 210 GLU A N 1
ATOM 1569 C CA . GLU A 1 210 ? 9.697 -4.554 -18.751 1.00 95.31 210 GLU A CA 1
ATOM 1570 C C . GLU A 1 210 ? 9.517 -3.407 -19.744 1.00 95.31 210 GLU A C 1
ATOM 1572 O O . GLU A 1 210 ? 10.406 -3.150 -20.555 1.00 95.31 210 GLU A O 1
ATOM 1577 N N . GLU A 1 211 ? 8.417 -2.661 -19.652 1.00 95.69 211 GLU A N 1
ATOM 1578 C CA . GLU A 1 211 ? 8.176 -1.478 -20.481 1.00 95.69 211 GLU A CA 1
ATOM 1579 C C . GLU A 1 211 ? 9.273 -0.422 -20.282 1.00 95.69 211 GLU A C 1
ATOM 1581 O O . GLU A 1 211 ? 9.836 0.111 -21.248 1.00 95.69 211 GLU A O 1
ATOM 1586 N N . PHE A 1 212 ? 9.631 -0.165 -19.021 1.00 94.56 212 PHE A N 1
ATOM 1587 C CA . PHE A 1 212 ? 10.719 0.743 -18.683 1.00 94.56 212 PHE A CA 1
ATOM 1588 C C . PHE A 1 212 ? 12.071 0.230 -19.183 1.00 94.56 212 PHE A C 1
ATOM 1590 O O . PHE A 1 212 ? 12.830 0.988 -19.779 1.00 94.56 212 PHE A O 1
ATOM 1597 N N . LEU A 1 213 ? 12.386 -1.054 -18.996 1.00 94.62 213 LEU A N 1
ATOM 1598 C CA . LEU A 1 213 ? 13.643 -1.630 -19.478 1.00 94.62 213 LEU A CA 1
ATOM 1599 C C . LEU A 1 213 ? 13.714 -1.655 -21.005 1.00 94.62 213 LEU A C 1
ATOM 1601 O O . LEU A 1 213 ? 14.792 -1.479 -21.565 1.00 94.62 213 LEU A O 1
ATOM 1605 N N . SER A 1 214 ? 12.585 -1.821 -21.685 1.00 93.75 214 SER A N 1
ATOM 1606 C CA . SER A 1 214 ? 12.519 -1.795 -23.145 1.00 93.75 214 SER A CA 1
ATOM 1607 C C . SER A 1 214 ? 12.968 -0.445 -23.679 1.00 93.75 214 SER A C 1
ATOM 1609 O O . SER A 1 214 ? 13.840 -0.392 -24.536 1.00 93.75 214 SER A O 1
ATOM 1611 N N . THR A 1 215 ? 12.418 0.643 -23.146 1.00 90.62 215 THR A N 1
ATOM 1612 C CA . THR A 1 215 ? 12.626 1.996 -23.681 1.00 90.62 215 THR A CA 1
ATOM 1613 C C . THR A 1 215 ? 13.790 2.729 -23.015 1.00 90.62 215 THR A C 1
ATOM 1615 O O . THR A 1 215 ? 14.605 3.343 -23.694 1.00 90.62 215 THR A O 1
ATOM 1618 N N . GLY A 1 216 ? 13.905 2.637 -21.692 1.00 85.06 216 GLY A N 1
ATOM 1619 C CA . GLY A 1 216 ? 14.865 3.378 -20.874 1.00 85.06 216 GLY A CA 1
ATOM 1620 C C . GLY A 1 216 ? 16.177 2.652 -20.571 1.00 85.06 216 GLY A C 1
ATOM 1621 O O . GLY A 1 216 ? 17.072 3.264 -19.989 1.00 85.06 216 GLY A O 1
ATOM 1622 N N . TYR A 1 217 ? 16.313 1.366 -20.917 1.00 88.38 217 TYR A N 1
ATOM 1623 C CA . TYR A 1 217 ? 17.554 0.600 -20.704 1.00 88.38 217 TYR A CA 1
ATOM 1624 C C . TYR A 1 217 ? 18.090 -0.049 -21.982 1.00 88.38 217 TYR A C 1
ATOM 1626 O O . TYR A 1 217 ? 19.262 0.104 -22.310 1.00 88.38 217 TYR A O 1
ATOM 1634 N N . ALA A 1 218 ? 17.243 -0.787 -22.696 1.00 88.62 218 ALA A N 1
ATOM 1635 C CA . ALA A 1 218 ? 17.608 -1.486 -23.922 1.00 88.62 218 ALA A CA 1
ATOM 1636 C C . ALA A 1 218 ? 17.385 -0.655 -25.192 1.00 88.62 218 ALA A C 1
ATOM 1638 O O . ALA A 1 218 ? 17.779 -1.109 -26.263 1.00 88.62 218 ALA A O 1
ATOM 1639 N N . GLU A 1 219 ? 16.761 0.523 -25.066 1.00 88.19 219 GLU A N 1
ATOM 1640 C CA . GLU A 1 219 ? 16.511 1.475 -26.158 1.00 88.19 219 GLU A CA 1
ATOM 1641 C C . GLU A 1 219 ? 15.795 0.841 -27.368 1.00 88.19 219 GLU A C 1
ATOM 1643 O O . GLU A 1 219 ? 16.089 1.121 -28.529 1.00 88.19 219 GLU A O 1
ATOM 1648 N N . CYS A 1 220 ? 14.840 -0.047 -27.093 1.00 90.06 220 CYS A N 1
ATOM 1649 C CA . CYS A 1 220 ? 13.929 -0.604 -28.086 1.00 90.06 220 CYS A CA 1
ATOM 1650 C C . CYS A 1 220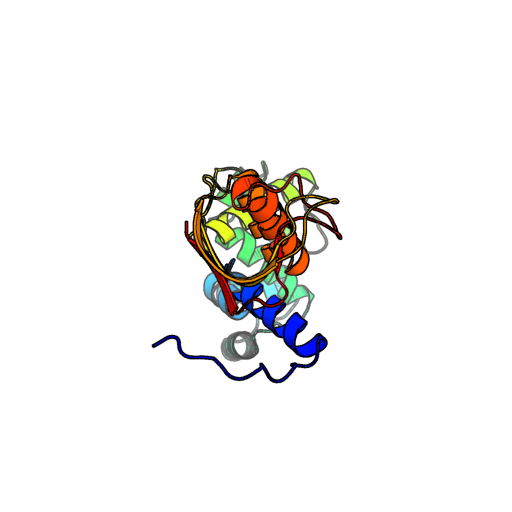 ? 12.968 0.485 -28.599 1.00 90.06 220 CYS A C 1
ATOM 1652 O O . CYS A 1 220 ? 12.675 1.454 -27.898 1.00 90.06 220 CYS A O 1
ATOM 1654 N N . GLU A 1 221 ? 12.394 0.283 -29.789 1.00 90.56 221 GLU A N 1
ATOM 1655 C CA . GLU A 1 221 ? 11.381 1.179 -30.378 1.00 90.56 221 GLU A CA 1
ATOM 1656 C C . GLU A 1 221 ? 10.109 1.298 -29.522 1.00 90.56 221 GLU A C 1
ATOM 1658 O O . GLU A 1 221 ? 9.339 2.247 -29.665 1.00 90.56 221 GLU A O 1
ATOM 1663 N N . GLY A 1 222 ? 9.883 0.337 -28.629 1.00 90.44 222 GLY A N 1
ATOM 1664 C CA . GLY A 1 222 ? 8.799 0.350 -27.664 1.00 90.44 222 GLY A CA 1
ATOM 1665 C C . GLY A 1 222 ? 8.709 -0.968 -26.908 1.00 90.44 222 GLY A C 1
ATOM 1666 O O . GLY A 1 222 ? 9.642 -1.775 -26.916 1.00 90.44 222 GLY A O 1
ATOM 1667 N N . TYR A 1 223 ? 7.558 -1.178 -26.281 1.00 92.94 223 TYR A N 1
ATOM 1668 C CA . TYR A 1 223 ? 7.198 -2.417 -25.608 1.00 92.94 223 TYR A CA 1
ATOM 1669 C C . TYR A 1 223 ? 5.896 -2.953 -26.199 1.00 92.94 223 TYR A C 1
ATOM 1671 O O . TYR A 1 223 ? 4.906 -2.230 -26.320 1.00 92.94 223 TYR A O 1
ATOM 1679 N N . GLY A 1 224 ? 5.911 -4.219 -26.595 1.00 90.31 224 GLY A N 1
ATOM 1680 C CA . GLY A 1 224 ? 4.764 -4.920 -27.147 1.00 90.31 224 GLY A CA 1
ATOM 1681 C C . GLY A 1 224 ? 4.952 -6.431 -27.042 1.00 90.31 224 GLY A C 1
ATOM 1682 O O . GLY A 1 224 ? 6.005 -6.895 -26.615 1.00 90.31 224 GLY A O 1
ATOM 1683 N N . PRO A 1 225 ? 3.958 -7.231 -27.451 1.00 87.06 225 PRO A N 1
ATOM 1684 C CA . PRO A 1 225 ? 4.047 -8.687 -27.338 1.00 87.06 225 PRO A CA 1
ATOM 1685 C C . PRO A 1 225 ? 5.186 -9.287 -28.180 1.00 87.06 225 PRO A C 1
ATOM 1687 O O . PRO A 1 225 ? 5.745 -10.311 -27.808 1.00 87.06 225 PRO A O 1
ATOM 1690 N N . ASP A 1 226 ? 5.554 -8.634 -29.289 1.00 85.25 226 ASP A N 1
ATOM 1691 C CA . ASP A 1 226 ? 6.516 -9.162 -30.264 1.00 85.25 226 ASP A CA 1
ATOM 1692 C C . ASP A 1 226 ? 7.864 -8.428 -30.286 1.00 85.25 226 ASP A C 1
ATOM 1694 O O . ASP A 1 226 ? 8.717 -8.787 -31.101 1.00 85.25 226 ASP A O 1
ATOM 1698 N N . PHE A 1 227 ? 8.043 -7.372 -29.484 1.00 88.50 227 PHE A N 1
ATOM 1699 C CA . PHE A 1 227 ? 9.270 -6.569 -29.392 1.00 88.50 227 PHE A CA 1
ATOM 1700 C C . PHE A 1 227 ? 9.371 -5.863 -28.029 1.00 88.50 227 PHE A C 1
ATOM 1702 O O . PHE A 1 227 ? 8.369 -5.647 -27.357 1.00 88.50 227 PHE A O 1
ATOM 1709 N N . GLY A 1 228 ? 10.583 -5.513 -27.611 1.00 92.44 228 GLY A N 1
ATOM 1710 C CA . GLY A 1 228 ? 10.895 -5.000 -26.278 1.00 92.44 228 GLY A CA 1
ATOM 1711 C C . GLY A 1 228 ? 11.750 -5.971 -25.465 1.00 92.44 228 GLY A C 1
ATOM 1712 O O . GLY A 1 228 ? 12.327 -6.918 -26.002 1.00 92.44 228 GLY A O 1
ATOM 1713 N N . TRP A 1 229 ? 11.844 -5.698 -24.169 1.00 94.19 229 TRP A N 1
ATOM 1714 C CA . TRP A 1 229 ? 12.488 -6.513 -23.149 1.00 94.19 229 TRP A CA 1
ATOM 1715 C C . TRP A 1 229 ? 11.442 -7.360 -22.430 1.00 94.19 229 TRP A C 1
ATOM 1717 O O . TRP A 1 229 ? 10.539 -6.810 -21.808 1.00 94.19 229 TRP A O 1
ATOM 1727 N N . HIS A 1 230 ? 11.613 -8.680 -22.449 1.00 93.81 230 HIS A N 1
ATOM 1728 C CA . HIS A 1 230 ? 10.710 -9.636 -21.808 1.00 93.81 230 HIS A CA 1
ATOM 1729 C C . HIS A 1 230 ? 11.498 -10.589 -20.914 1.00 93.81 230 HIS A C 1
ATOM 1731 O O . HIS A 1 230 ? 12.489 -11.175 -21.356 1.00 93.81 230 HIS A O 1
ATOM 1737 N N . PHE A 1 231 ? 11.075 -10.761 -19.664 1.00 92.25 231 PHE A N 1
ATOM 1738 C CA . PHE A 1 231 ? 11.631 -11.775 -18.773 1.00 92.25 231 PHE A CA 1
ATOM 1739 C C . PHE A 1 231 ? 10.989 -13.135 -19.063 1.00 92.25 231 PHE A C 1
ATOM 1741 O O . PHE A 1 231 ? 9.789 -13.330 -18.895 1.00 92.25 231 PHE A O 1
ATOM 1748 N N . GLU A 1 232 ? 11.806 -14.115 -19.446 1.00 90.44 232 GLU A N 1
ATOM 1749 C CA . GLU A 1 232 ? 11.385 -15.521 -19.525 1.00 90.44 232 GLU A CA 1
ATOM 1750 C C . GLU A 1 232 ? 11.543 -16.245 -18.182 1.00 90.44 232 GLU A C 1
ATOM 1752 O O . GLU A 1 232 ? 10.926 -17.283 -17.914 1.00 90.4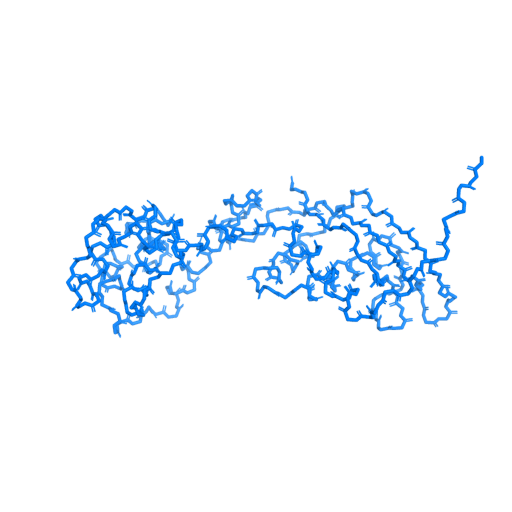4 232 GLU A O 1
ATOM 1757 N N . SER A 1 233 ? 12.438 -15.733 -17.344 1.00 88.75 233 SER A N 1
ATOM 1758 C CA . SER A 1 233 ? 12.596 -16.118 -15.951 1.00 88.75 233 SER A CA 1
ATOM 1759 C C . SER A 1 233 ? 13.069 -14.913 -15.147 1.00 88.75 233 SER A C 1
ATOM 1761 O O . SER A 1 233 ? 13.703 -14.001 -15.679 1.00 88.75 233 SER A O 1
ATOM 1763 N N . LEU A 1 234 ? 12.764 -14.920 -13.854 1.00 88.25 234 LEU A N 1
ATOM 1764 C CA . LEU A 1 234 ? 13.187 -13.886 -12.922 1.00 88.25 234 LEU A CA 1
ATOM 1765 C C . LEU A 1 234 ? 13.769 -14.575 -11.689 1.00 88.25 234 LEU A C 1
ATOM 1767 O O . LEU A 1 234 ? 13.058 -15.260 -10.959 1.00 88.25 234 LEU A O 1
ATOM 1771 N N . ASP A 1 235 ? 15.072 -14.415 -11.491 1.00 87.81 235 ASP A N 1
ATOM 1772 C CA . ASP A 1 235 ? 15.799 -14.949 -10.337 1.00 87.81 235 ASP A CA 1
ATOM 1773 C C . ASP A 1 235 ? 15.861 -13.923 -9.197 1.00 87.81 235 ASP A C 1
ATOM 1775 O O . ASP A 1 235 ? 15.921 -14.290 -8.025 1.00 87.81 235 ASP A O 1
ATOM 1779 N N . ASN A 1 236 ? 15.866 -12.632 -9.538 1.00 88.62 236 ASN A N 1
ATOM 1780 C CA . ASN A 1 236 ? 15.882 -11.533 -8.582 1.00 88.62 236 ASN A CA 1
ATOM 1781 C C . ASN A 1 236 ? 15.093 -10.341 -9.122 1.00 88.62 236 ASN A C 1
ATOM 1783 O O . ASN A 1 236 ? 15.191 -10.018 -10.306 1.00 88.62 236 ASN A O 1
ATOM 1787 N N . PHE A 1 237 ? 14.388 -9.657 -8.229 1.00 91.56 237 PHE A N 1
ATOM 1788 C CA . PHE A 1 237 ? 13.710 -8.394 -8.485 1.00 91.56 237 PHE A CA 1
ATOM 1789 C C . PHE A 1 237 ? 13.692 -7.606 -7.187 1.00 91.56 237 PHE A C 1
ATOM 1791 O O . PHE A 1 237 ? 13.225 -8.120 -6.178 1.00 91.56 237 PHE A O 1
ATOM 1798 N N . GLN A 1 238 ? 14.259 -6.406 -7.178 1.00 90.12 238 GLN A N 1
ATOM 1799 C CA . GLN A 1 238 ? 14.372 -5.574 -5.984 1.00 90.12 238 GLN A CA 1
ATOM 1800 C C . GLN A 1 238 ? 14.298 -4.101 -6.364 1.00 90.12 238 GLN A C 1
ATOM 1802 O O . GLN A 1 238 ? 14.940 -3.669 -7.326 1.00 90.12 238 GLN A O 1
ATOM 1807 N N . LEU A 1 239 ? 13.561 -3.331 -5.565 1.00 90.00 239 LEU A N 1
ATOM 1808 C CA . LEU A 1 239 ? 13.603 -1.873 -5.601 1.00 90.00 239 LEU A CA 1
ATOM 1809 C C . LEU A 1 239 ? 14.376 -1.347 -4.394 1.00 90.00 239 LEU A C 1
ATOM 1811 O O . LEU A 1 239 ? 14.093 -1.715 -3.255 1.00 90.00 239 LEU A O 1
ATOM 1815 N N . ILE A 1 240 ? 15.333 -0.460 -4.649 1.00 89.62 240 ILE A N 1
ATOM 1816 C CA . ILE A 1 240 ? 16.098 0.236 -3.611 1.00 89.62 240 ILE A CA 1
ATOM 1817 C C . ILE A 1 240 ? 15.781 1.728 -3.680 1.00 89.62 240 ILE A C 1
ATOM 1819 O O . ILE A 1 240 ? 15.772 2.310 -4.763 1.00 89.62 240 ILE A O 1
ATOM 1823 N N . TRP A 1 241 ? 15.510 2.335 -2.525 1.00 87.12 241 TRP A N 1
ATOM 1824 C CA . TRP A 1 241 ? 14.951 3.682 -2.427 1.00 87.12 241 TRP A CA 1
ATOM 1825 C C . TRP A 1 241 ? 15.969 4.789 -2.254 1.00 87.12 241 TRP A C 1
ATOM 1827 O O . TRP A 1 241 ? 16.843 4.737 -1.364 1.00 87.12 241 TRP A O 1
#

Solvent-accessible surface area (backbone atoms only — not comparable to full-atom values): 12631 Å² total; per-residue (Å²): 134,86,82,81,74,73,82,72,79,82,66,55,67,69,60,42,53,51,45,30,40,52,26,46,54,67,21,58,63,64,30,71,66,68,70,29,48,36,46,40,52,60,74,40,33,72,65,45,48,26,51,15,19,45,43,48,76,40,78,60,68,51,75,68,51,54,50,49,26,38,75,66,51,42,64,91,48,64,58,34,40,50,21,35,49,48,43,33,53,31,52,72,51,68,24,52,64,46,38,9,61,60,34,73,50,50,46,67,58,45,51,44,49,37,42,34,79,90,50,75,73,54,71,70,34,44,50,40,46,50,40,50,52,49,26,51,36,35,46,75,47,64,41,59,51,42,99,76,34,45,57,63,55,41,28,29,38,34,36,29,30,38,28,42,39,13,48,33,89,87,48,77,69,47,76,46,77,46,73,47,81,64,47,75,40,52,40,67,52,38,39,49,28,52,53,22,51,75,72,68,34,40,65,56,21,48,49,44,51,29,41,45,40,3,45,78,69,67,63,16,83,40,65,57,99,80,24,14,39,42,75,75,34,40,77,39,36,35,62,45,116

Nearest PDB structures (foldseek):
  6ni3-assembly1_R  TM=2.158E-01  e=9.172E+00  Enterobacteria phage RB59

Mean predicted aligned error: 8.87 Å

pLDDT: mean 85.85, std 11.86, range [32.12, 97.19]

Organism: NCBI:txid673379

Radius of gyration: 22.74 Å; Cα contacts (8 Å, |Δi|>4): 400; chains: 1; bounding box: 62×46×65 Å